Protein AF-A0A956AE79-F1 (afdb_monomer)

Secondary structure (DSSP, 8-state):
--TT--BTTB-HHHHHHHHHHTTTSTT-HHHHHHHHHHTT--HHHHHHHHHHHHHHHHS-TTHHHHHHHHHHHHHHHHHHHHTTT--SS-HHHHHHHHHHHHH-B-TTSPBPPHHHHHHTTT--HHHHHHHHHHHHHHHT-TT-HHHHHHHHHHHHHHHHHHHT----S---------------TTHHHHHHHHH-

Solvent-accessible surface area (backbone atoms only — not comparable to full-atom values): 11554 Å² total; per-residue (Å²): 132,70,83,76,60,54,33,74,82,41,35,59,57,59,46,21,38,51,53,41,74,40,67,84,45,78,85,37,62,71,55,45,37,53,56,35,44,78,73,75,34,51,60,69,32,46,54,49,23,55,53,52,55,33,53,44,61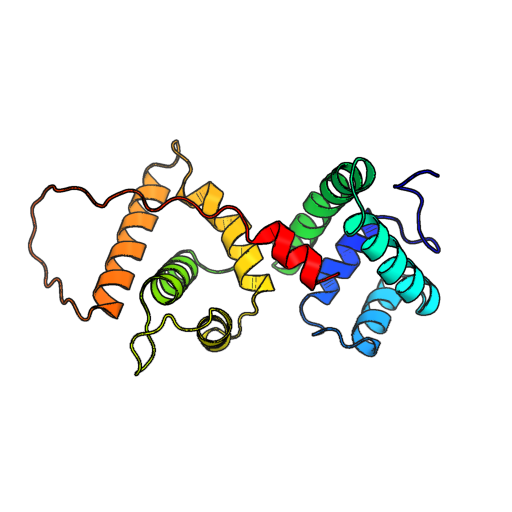,69,49,70,72,70,44,27,60,56,53,48,65,57,25,50,62,41,24,52,49,42,47,30,55,76,55,72,69,49,73,86,57,55,71,69,57,52,31,42,53,53,36,46,63,73,67,42,55,46,98,86,67,45,74,51,59,62,66,70,60,32,50,77,72,78,38,52,73,66,57,49,53,49,36,47,67,59,44,51,63,53,52,61,34,83,86,38,58,66,47,33,51,52,46,51,51,46,40,49,53,39,45,27,60,76,70,68,53,82,79,74,89,78,89,81,91,86,90,83,84,83,78,85,76,80,82,79,89,59,57,69,68,57,47,51,65,72,77,88

Radius of gyration: 20.48 Å; Cα contacts (8 Å, |Δi|>4): 164; chains: 1; bounding box: 56×35×51 Å

Structure (mmCIF, N/CA/C/O backbone):
data_AF-A0A956AE79-F1
#
_entry.id   AF-A0A956AE79-F1
#
loop_
_atom_site.group_PDB
_atom_site.id
_atom_site.type_symbol
_atom_site.label_atom_id
_atom_site.label_alt_id
_atom_site.label_comp_id
_atom_site.label_asym_id
_atom_site.label_entity_id
_atom_site.label_seq_id
_atom_site.pdbx_PDB_ins_code
_atom_site.Cartn_x
_atom_site.Cartn_y
_atom_site.Cartn_z
_atom_site.occupancy
_atom_site.B_iso_or_equiv
_atom_site.auth_seq_id
_atom_site.auth_comp_id
_atom_site.auth_asym_id
_atom_site.auth_atom_id
_atom_site.pdbx_PDB_model_num
ATOM 1 N N . MET A 1 1 ? -8.126 21.221 22.361 1.00 55.56 1 MET A N 1
ATOM 2 C CA . MET A 1 1 ? -8.653 19.909 21.928 1.00 55.56 1 MET A CA 1
ATOM 3 C C . MET A 1 1 ? -7.468 18.983 21.725 1.00 55.56 1 MET A C 1
ATOM 5 O O . MET A 1 1 ? -6.510 19.404 21.082 1.00 55.56 1 MET A O 1
ATOM 9 N N . ASN A 1 2 ? -7.476 17.801 22.344 1.00 71.69 2 ASN A N 1
ATOM 10 C CA . ASN A 1 2 ? -6.381 16.841 22.220 1.00 71.69 2 ASN A CA 1
ATOM 11 C C . ASN A 1 2 ? -6.510 1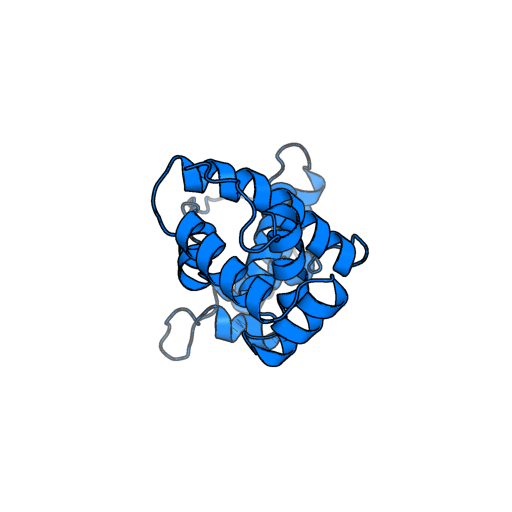6.114 20.873 1.00 71.69 2 ASN A C 1
ATOM 13 O O . ASN A 1 2 ? -7.508 15.455 20.608 1.00 71.69 2 ASN A O 1
ATOM 17 N N . GLN A 1 3 ? -5.510 16.256 20.007 1.00 75.19 3 GLN A N 1
ATOM 18 C CA . GLN A 1 3 ? -5.540 15.736 18.632 1.00 75.19 3 GLN A CA 1
ATOM 19 C C . GLN A 1 3 ? -5.471 14.200 18.567 1.00 75.19 3 GLN A C 1
ATOM 21 O O . GLN A 1 3 ? -5.767 13.607 17.532 1.00 75.19 3 GLN A O 1
ATOM 26 N N . MET A 1 4 ? -5.124 13.561 19.688 1.00 83.62 4 MET A N 1
ATOM 27 C CA . MET A 1 4 ? -5.030 12.108 19.844 1.00 83.62 4 MET A CA 1
ATOM 28 C C . MET A 1 4 ? -6.229 11.504 20.586 1.00 83.62 4 MET A C 1
ATOM 30 O O . MET A 1 4 ? -6.226 10.314 20.886 1.00 83.62 4 MET A O 1
ATOM 34 N N . GLU A 1 5 ? -7.245 12.306 20.912 1.00 88.62 5 GLU A N 1
ATOM 35 C CA . GLU A 1 5 ? -8.432 11.821 21.617 1.00 88.62 5 GLU A CA 1
ATOM 36 C C . GLU A 1 5 ? -9.212 10.816 20.749 1.00 88.62 5 GLU A C 1
ATOM 38 O O . GLU A 1 5 ? -9.468 11.126 19.579 1.00 88.62 5 GLU A O 1
ATOM 43 N N . PRO A 1 6 ? -9.601 9.640 21.279 1.00 91.12 6 PRO A N 1
ATOM 44 C CA . PRO A 1 6 ? -10.377 8.656 20.533 1.00 91.12 6 PRO A CA 1
ATOM 45 C C . PRO A 1 6 ? -11.664 9.248 19.959 1.00 91.12 6 PRO A C 1
ATOM 47 O O . PRO A 1 6 ? -12.347 10.040 20.608 1.00 91.12 6 PRO A O 1
ATOM 50 N N . ILE A 1 7 ? -12.022 8.837 18.747 1.00 92.25 7 ILE A N 1
ATOM 51 C CA . ILE A 1 7 ? -13.224 9.315 18.060 1.00 92.25 7 ILE A CA 1
ATOM 52 C C . ILE A 1 7 ? -14.254 8.199 18.107 1.00 92.25 7 ILE A C 1
ATOM 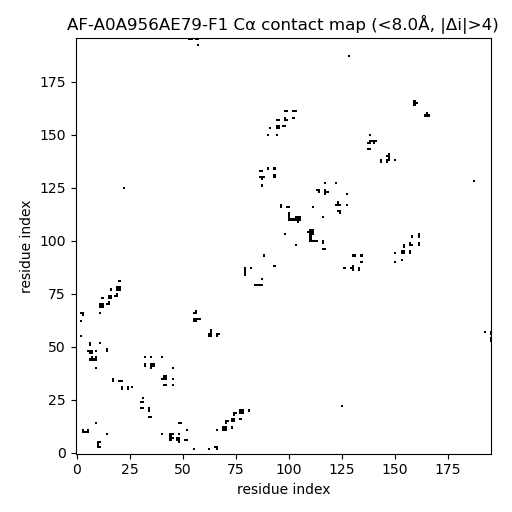54 O O . ILE A 1 7 ? -14.027 7.125 17.558 1.00 92.25 7 ILE A O 1
ATOM 58 N N . SER A 1 8 ? -15.365 8.429 18.809 1.00 92.56 8 SER A N 1
ATOM 59 C CA . SER A 1 8 ? -16.401 7.410 19.037 1.00 92.56 8 SER A CA 1
ATOM 60 C C . SER A 1 8 ? -15.846 6.095 19.608 1.00 92.56 8 SER A C 1
ATOM 62 O O . SER A 1 8 ? -16.272 5.010 19.225 1.00 92.56 8 SER A O 1
ATOM 64 N N . GLY A 1 9 ? -14.861 6.192 20.509 1.00 89.81 9 GLY A N 1
ATOM 65 C CA . GLY A 1 9 ? -14.194 5.034 21.115 1.00 89.81 9 GLY A CA 1
ATOM 66 C C . GLY A 1 9 ? -13.107 4.386 20.249 1.00 89.81 9 GLY A C 1
ATOM 67 O O . GLY A 1 9 ? -12.475 3.439 20.701 1.00 89.81 9 GLY A O 1
ATOM 68 N N . VAL A 1 10 ? -12.846 4.903 19.044 1.00 93.25 10 VAL A N 1
ATOM 69 C CA . VAL A 1 10 ? -11.783 4.422 18.153 1.00 93.25 10 VAL A CA 1
ATOM 70 C C . VAL A 1 10 ? -10.552 5.313 18.300 1.00 93.25 10 VAL A C 1
ATOM 72 O O . VAL A 1 10 ? -10.533 6.464 17.846 1.00 93.25 10 VAL A O 1
ATOM 75 N N . ASP A 1 11 ? -9.517 4.791 18.953 1.00 93.94 11 ASP A N 1
ATOM 76 C CA . ASP A 1 11 ? -8.213 5.448 19.013 1.00 93.94 11 ASP A CA 1
ATOM 77 C C . ASP A 1 11 ? -7.444 5.322 17.682 1.00 93.94 11 ASP A C 1
ATOM 79 O O . ASP A 1 11 ? -7.852 4.614 16.759 1.00 93.94 11 ASP A O 1
ATOM 83 N N . ILE A 1 12 ? -6.319 6.030 17.568 1.00 90.88 12 ILE A N 1
ATOM 84 C CA . ILE A 1 12 ? -5.517 6.037 16.339 1.00 90.88 12 ILE A CA 1
ATOM 85 C C . ILE A 1 12 ? -4.888 4.671 16.022 1.00 90.88 12 ILE A C 1
ATOM 87 O O . ILE A 1 12 ? -4.624 4.380 14.859 1.00 90.88 12 ILE A O 1
ATOM 91 N N . GLN A 1 13 ? -4.626 3.836 17.031 1.00 91.69 13 GLN A N 1
ATOM 92 C CA . GLN A 1 13 ? -3.985 2.533 16.847 1.00 91.69 13 GLN A CA 1
ATOM 93 C C . GLN A 1 13 ? -5.001 1.546 16.262 1.00 91.69 13 GLN A C 1
ATOM 95 O O . GLN A 1 13 ? -4.726 0.892 15.257 1.00 91.69 13 GLN A O 1
ATOM 100 N N . LEU A 1 14 ? -6.208 1.499 16.833 1.00 93.06 14 LEU A N 1
ATOM 101 C CA . LEU A 1 14 ? -7.322 0.718 16.312 1.00 93.06 14 LEU A CA 1
ATOM 102 C C . LEU A 1 14 ? -7.728 1.209 14.922 1.00 93.06 14 LEU A C 1
ATOM 104 O O . LEU A 1 14 ? -7.922 0.393 14.025 1.00 93.06 14 LEU A O 1
ATOM 108 N N . TYR A 1 15 ? -7.780 2.526 14.716 1.00 92.69 15 TYR A N 1
ATOM 109 C CA . TYR A 1 15 ? -8.031 3.099 13.398 1.00 92.69 15 TYR A CA 1
ATOM 110 C C . TYR A 1 15 ? -6.985 2.647 12.369 1.00 92.69 15 TYR A C 1
ATOM 112 O O . TYR A 1 15 ? -7.353 2.123 11.323 1.00 92.69 15 TYR A O 1
ATOM 120 N N . ALA A 1 16 ? -5.688 2.761 12.680 1.00 88.88 16 ALA A N 1
ATOM 121 C CA . ALA A 1 16 ? -4.607 2.328 11.792 1.00 88.88 16 ALA A CA 1
ATOM 122 C C . ALA A 1 16 ? -4.678 0.835 11.448 1.00 88.88 16 ALA A C 1
ATOM 124 O O . ALA A 1 16 ? -4.509 0.458 10.287 1.00 88.88 16 ALA A O 1
ATOM 125 N N . LYS A 1 17 ? -4.980 -0.010 12.439 1.00 89.62 17 LYS A N 1
ATOM 126 C CA . LYS A 1 17 ? -5.175 -1.448 12.240 1.00 89.62 17 LYS A CA 1
ATOM 127 C C . LYS A 1 17 ? -6.347 -1.736 11.299 1.00 89.62 17 LYS A C 1
ATOM 129 O O . LYS A 1 17 ? -6.202 -2.504 10.353 1.00 89.62 17 LYS A O 1
ATOM 134 N N . LEU A 1 18 ? -7.492 -1.098 11.536 1.00 90.69 18 LEU A N 1
ATOM 135 C CA . LEU A 1 18 ? -8.682 -1.241 10.697 1.00 90.69 18 LEU A CA 1
ATOM 136 C C . LEU A 1 18 ? -8.421 -0.784 9.260 1.00 90.69 18 LEU A C 1
ATOM 138 O O . LEU A 1 18 ? -8.781 -1.492 8.327 1.00 90.69 18 LEU A O 1
ATOM 142 N N . CYS A 1 19 ? -7.720 0.335 9.069 1.00 87.00 19 CYS A N 1
ATOM 143 C CA . CYS A 1 19 ? -7.317 0.801 7.744 1.00 87.00 19 CYS A CA 1
ATOM 144 C C . CYS A 1 19 ? -6.464 -0.229 6.988 1.00 87.00 19 CYS A C 1
ATOM 146 O O . CYS A 1 19 ? -6.686 -0.434 5.798 1.00 87.00 19 CYS A O 1
ATOM 148 N N . ALA A 1 20 ? -5.514 -0.887 7.662 1.00 85.31 20 ALA A N 1
ATOM 149 C CA . ALA A 1 20 ? -4.688 -1.931 7.051 1.00 85.31 20 ALA A CA 1
ATOM 150 C C . ALA A 1 20 ? -5.523 -3.154 6.637 1.00 85.31 20 ALA A C 1
ATOM 152 O O . ALA A 1 20 ? -5.400 -3.637 5.514 1.00 85.31 20 ALA A O 1
ATOM 153 N N . LEU A 1 21 ? -6.429 -3.604 7.509 1.00 84.31 21 LEU A N 1
ATOM 154 C CA . LEU A 1 21 ? -7.332 -4.728 7.235 1.00 84.31 21 LEU A CA 1
ATOM 155 C C . LEU A 1 21 ? -8.306 -4.437 6.089 1.00 84.31 21 LEU A C 1
ATOM 157 O O . LEU A 1 21 ? -8.700 -5.339 5.355 1.00 84.31 21 LEU A O 1
ATOM 161 N N . MET A 1 22 ? -8.677 -3.169 5.917 1.00 87.88 22 MET A N 1
ATOM 162 C CA . MET A 1 22 ? -9.609 -2.723 4.886 1.00 87.88 22 MET A CA 1
ATOM 163 C C . MET A 1 22 ? -8.938 -2.377 3.553 1.00 87.88 22 MET A C 1
ATOM 165 O O . MET A 1 22 ? -9.629 -1.929 2.640 1.00 87.88 22 MET A O 1
ATOM 169 N N . LYS A 1 23 ? -7.623 -2.583 3.391 1.00 79.56 23 LYS A N 1
ATOM 170 C CA . LYS A 1 23 ? -6.896 -2.152 2.181 1.00 79.56 23 LYS A CA 1
ATOM 171 C C . LYS A 1 23 ? -7.507 -2.686 0.872 1.00 79.56 23 LYS A C 1
ATOM 173 O O . LYS A 1 23 ? -7.456 -2.002 -0.148 1.00 79.56 23 LYS A O 1
ATOM 178 N N . ASP A 1 24 ? -8.122 -3.872 0.924 1.00 74.62 24 ASP A N 1
ATOM 179 C CA . ASP A 1 24 ? -8.681 -4.591 -0.228 1.00 74.62 24 ASP A CA 1
ATOM 180 C C . ASP A 1 24 ? -10.216 -4.452 -0.354 1.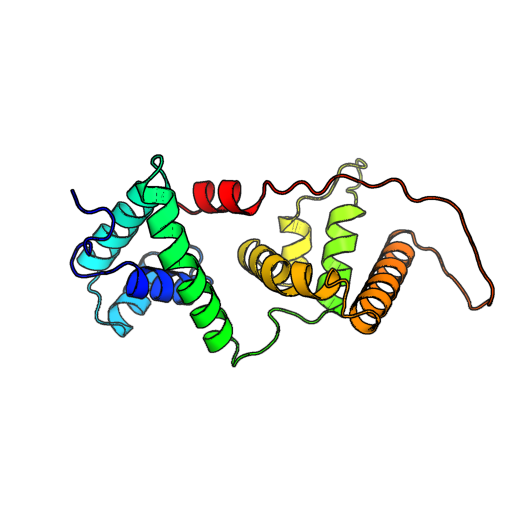00 74.62 24 ASP A C 1
ATOM 182 O O . ASP A 1 24 ? -10.843 -5.109 -1.187 1.00 74.62 24 ASP A O 1
ATOM 186 N N . THR A 1 25 ? -10.864 -3.593 0.448 1.00 80.19 25 THR A N 1
ATOM 187 C CA . THR A 1 25 ? -12.326 -3.387 0.368 1.00 80.19 25 THR A CA 1
ATOM 188 C C . THR A 1 25 ? -12.745 -2.531 -0.822 1.00 80.19 25 THR A C 1
ATOM 190 O O . THR A 1 25 ? -13.920 -2.542 -1.185 1.00 80.19 25 THR A O 1
ATOM 193 N N . ASN A 1 26 ? -11.808 -1.803 -1.439 1.00 75.62 26 ASN A N 1
ATOM 194 C CA . ASN A 1 26 ? -12.071 -0.846 -2.516 1.00 75.62 26 ASN A CA 1
ATOM 195 C C . ASN A 1 26 ? -13.145 0.199 -2.140 1.00 75.62 26 ASN A C 1
ATOM 197 O O . ASN A 1 26 ? -14.016 0.521 -2.947 1.00 75.62 26 ASN A O 1
ATOM 201 N N . TYR A 1 27 ? -13.090 0.705 -0.902 1.00 73.38 27 TYR A N 1
ATOM 202 C CA . TYR A 1 27 ? -14.031 1.689 -0.340 1.00 73.38 27 TYR A CA 1
ATOM 203 C C . TYR A 1 27 ? -15.491 1.214 -0.267 1.00 73.38 27 TYR A C 1
ATOM 205 O O . TYR A 1 27 ? -16.413 2.026 -0.168 1.00 73.38 27 TYR A O 1
ATOM 213 N N . ASP A 1 28 ? -15.717 -0.098 -0.310 1.00 83.81 28 ASP A N 1
ATOM 214 C CA . ASP A 1 28 ? -17.028 -0.683 -0.058 1.00 83.81 28 ASP A CA 1
ATOM 215 C C . ASP A 1 28 ? -17.372 -0.538 1.429 1.00 83.81 28 ASP A C 1
ATOM 217 O O . ASP A 1 28 ? -16.890 -1.289 2.282 1.00 83.81 28 ASP A O 1
ATOM 221 N N . GLU A 1 29 ? -18.224 0.442 1.732 1.00 85.81 29 GLU A N 1
ATOM 222 C CA . GLU A 1 29 ? -18.638 0.775 3.095 1.00 85.81 29 GLU A CA 1
ATOM 223 C C . GLU A 1 29 ? -19.219 -0.435 3.840 1.00 85.81 29 GLU A C 1
ATOM 225 O O . GLU A 1 29 ? -18.986 -0.594 5.037 1.00 85.81 29 GLU A O 1
ATOM 230 N N . SER A 1 30 ? -19.931 -1.328 3.146 1.00 89.62 30 SER A N 1
ATOM 231 C CA . SER A 1 30 ? -20.521 -2.507 3.788 1.00 89.62 30 SER A CA 1
ATOM 232 C C . SER A 1 30 ? -19.440 -3.483 4.250 1.00 89.62 30 SER A C 1
ATOM 234 O O . SER A 1 30 ? -19.536 -4.036 5.347 1.00 89.62 30 SER A O 1
ATOM 236 N N . LYS A 1 31 ? -18.380 -3.661 3.450 1.00 88.19 31 LYS A N 1
ATOM 237 C CA . LYS A 1 31 ? -17.226 -4.497 3.819 1.00 88.19 31 LYS A CA 1
ATOM 238 C C . LYS A 1 31 ? -16.391 -3.863 4.922 1.00 88.19 31 LYS A C 1
ATOM 240 O O . LYS A 1 31 ? -15.966 -4.562 5.836 1.00 88.19 31 LYS A O 1
ATOM 245 N N . GLU A 1 32 ? -16.183 -2.551 4.867 1.00 88.12 32 GLU A N 1
ATOM 246 C CA . GLU A 1 32 ? -15.492 -1.826 5.935 1.00 88.12 32 GLU A CA 1
ATOM 247 C C . GLU A 1 32 ? -16.236 -1.957 7.272 1.00 88.12 32 GLU A C 1
ATOM 249 O O . GLU A 1 32 ? -15.625 -2.261 8.291 1.00 88.12 32 GLU A O 1
ATOM 254 N N . ILE A 1 33 ? -17.563 -1.798 7.281 1.00 91.69 33 ILE A N 1
ATOM 255 C CA . ILE A 1 33 ? -18.374 -1.961 8.497 1.00 91.69 33 ILE A CA 1
ATOM 256 C C . ILE A 1 33 ? -18.301 -3.397 9.026 1.00 91.69 33 ILE A C 1
ATOM 258 O O . ILE A 1 33 ? -18.219 -3.584 10.239 1.00 91.69 33 ILE A O 1
ATOM 262 N N . ALA A 1 34 ? -18.311 -4.401 8.145 1.00 91.69 34 ALA A N 1
ATOM 263 C CA . ALA A 1 34 ? -18.172 -5.798 8.551 1.00 91.69 34 ALA A CA 1
ATOM 264 C C . ALA A 1 34 ? -16.825 -6.051 9.253 1.00 91.69 34 ALA A C 1
ATOM 266 O O . ALA A 1 34 ? -16.810 -6.569 10.367 1.00 91.69 34 ALA A O 1
ATOM 267 N N . ILE A 1 35 ? -15.715 -5.590 8.662 1.00 90.94 35 ILE A N 1
ATOM 268 C CA . ILE A 1 35 ? -14.375 -5.693 9.264 1.00 90.94 35 ILE A CA 1
ATOM 269 C C . ILE A 1 35 ? -14.314 -4.908 10.585 1.00 90.94 35 ILE A C 1
ATOM 271 O O . ILE A 1 35 ? -13.805 -5.406 11.583 1.00 90.94 35 ILE A O 1
ATOM 275 N N . ALA A 1 36 ? -14.870 -3.695 10.643 1.00 92.50 36 ALA A N 1
ATOM 276 C CA . ALA A 1 36 ? -14.915 -2.906 11.876 1.00 92.50 36 ALA A CA 1
ATOM 277 C C . ALA A 1 36 ? -15.663 -3.642 13.006 1.00 92.50 36 ALA A C 1
ATOM 279 O O . ALA A 1 36 ? -15.198 -3.658 14.151 1.00 92.50 36 ALA A O 1
ATOM 280 N N . ALA A 1 37 ? -16.775 -4.305 12.678 1.00 93.94 37 ALA A N 1
ATOM 281 C CA . ALA A 1 37 ? -17.577 -5.061 13.633 1.00 93.94 37 ALA A CA 1
ATOM 282 C C . ALA A 1 37 ? -16.824 -6.270 14.213 1.00 93.94 37 ALA A C 1
ATOM 284 O O . ALA A 1 37 ? -16.925 -6.517 15.415 1.00 93.94 37 ALA A O 1
ATOM 285 N N . GLU A 1 38 ? -16.014 -6.970 13.410 1.00 93.56 38 GLU A N 1
ATOM 286 C CA . GLU A 1 38 ? -15.139 -8.064 13.879 1.00 93.56 38 GLU A CA 1
ATOM 287 C C . GLU A 1 38 ? -14.130 -7.598 14.942 1.00 93.56 38 GLU A C 1
ATOM 289 O O . GLU A 1 38 ? -13.709 -8.370 15.803 1.00 93.56 38 GLU A O 1
ATOM 294 N N . HIS A 1 39 ? -13.796 -6.308 14.932 1.00 92.00 39 HIS A N 1
ATOM 295 C CA . HIS A 1 39 ? -12.905 -5.659 15.890 1.00 92.00 39 HIS A CA 1
ATOM 296 C C . HIS A 1 39 ? -13.644 -4.875 16.988 1.00 92.00 39 HIS A C 1
ATOM 298 O O . HIS A 1 39 ? -13.030 -4.078 17.698 1.00 92.00 39 HIS A O 1
ATOM 304 N N . GLY A 1 40 ? -14.950 -5.103 17.155 1.00 93.31 40 GLY A N 1
ATOM 305 C CA . GLY A 1 40 ? -15.757 -4.496 18.216 1.00 93.31 40 GLY A CA 1
ATOM 306 C C . GLY A 1 40 ? -16.171 -3.045 17.954 1.00 93.31 40 GLY A C 1
ATOM 307 O O . GLY A 1 40 ? -16.641 -2.372 18.871 1.00 93.31 40 GLY A O 1
ATOM 308 N N . VAL A 1 41 ? -16.021 -2.552 16.722 1.00 95.12 41 VAL A N 1
ATOM 309 C CA . VAL A 1 41 ? -16.413 -1.194 16.331 1.00 95.12 41 VAL A CA 1
ATOM 310 C C . VAL A 1 41 ? -17.742 -1.237 15.581 1.00 95.12 41 VAL A C 1
ATOM 312 O O . VAL A 1 41 ? -17.850 -1.799 14.495 1.00 95.12 41 VAL A O 1
ATOM 315 N N . GLY A 1 42 ? -18.775 -0.616 16.154 1.00 94.38 42 GLY A N 1
ATOM 316 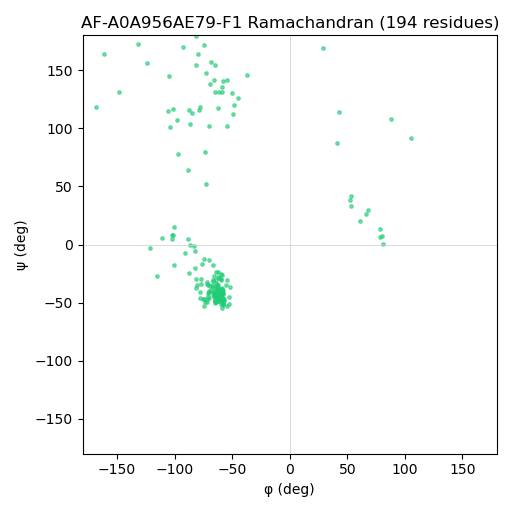C CA . GLY A 1 42 ? -20.078 -0.483 15.497 1.00 94.38 42 GLY A CA 1
ATOM 317 C C . GLY A 1 42 ? -20.037 0.453 14.282 1.00 94.38 42 GLY A C 1
ATOM 318 O O . GLY A 1 42 ? -19.193 1.344 14.202 1.00 94.38 42 GLY A O 1
ATOM 319 N N . ALA A 1 43 ? -20.991 0.300 13.360 1.00 91.81 43 ALA A N 1
ATOM 320 C CA . ALA A 1 43 ? -21.040 1.056 12.102 1.00 91.81 43 ALA A CA 1
ATOM 321 C C . ALA A 1 43 ? -20.967 2.586 12.288 1.00 91.81 43 ALA A C 1
ATOM 323 O O . ALA A 1 43 ? -20.202 3.264 11.605 1.00 91.81 43 ALA A O 1
ATOM 324 N N . ASP A 1 44 ? -21.723 3.137 13.240 1.00 93.56 44 ASP A N 1
ATOM 325 C CA . ASP A 1 44 ? -21.744 4.586 13.483 1.00 93.56 44 ASP A CA 1
ATOM 326 C C . ASP A 1 44 ? -20.441 5.088 14.113 1.00 93.56 44 ASP A C 1
ATOM 328 O O . ASP A 1 44 ? -19.959 6.172 13.776 1.00 93.56 44 ASP A O 1
ATOM 332 N N . ALA A 1 45 ? -19.827 4.270 14.975 1.00 92.12 45 ALA A N 1
ATOM 333 C CA . ALA A 1 45 ? -18.513 4.555 15.534 1.00 92.12 45 ALA A CA 1
ATOM 334 C C . ALA A 1 45 ? -17.440 4.550 14.440 1.00 92.12 45 ALA A C 1
ATOM 336 O O . ALA A 1 45 ? -16.629 5.474 14.388 1.00 92.12 45 ALA A O 1
ATOM 337 N N . TRP A 1 46 ? -17.489 3.578 13.521 1.00 93.62 46 TRP A N 1
ATOM 338 C CA . TRP A 1 46 ? -16.584 3.506 12.374 1.00 93.62 46 TRP A CA 1
ATOM 339 C C . TRP A 1 46 ? -16.696 4.739 11.477 1.00 93.62 46 TRP A C 1
ATOM 341 O O . TRP A 1 46 ? -15.690 5.389 11.209 1.00 93.62 46 TRP A O 1
ATOM 351 N N . ARG A 1 47 ? -17.910 5.122 11.063 1.00 93.12 47 ARG A N 1
ATOM 352 C CA . ARG A 1 47 ? -18.124 6.308 10.215 1.00 93.12 47 ARG A CA 1
ATOM 353 C C . ARG A 1 47 ? -17.593 7.583 10.860 1.00 93.12 47 ARG A C 1
ATOM 355 O O . ARG A 1 47 ? -16.914 8.375 10.204 1.00 93.12 47 ARG A O 1
ATOM 362 N N . ALA A 1 48 ? -17.895 7.776 12.143 1.00 92.50 48 ALA A N 1
ATOM 363 C CA . ALA A 1 48 ? -17.434 8.932 12.897 1.00 92.50 48 ALA A CA 1
ATOM 364 C C . ALA A 1 48 ? -15.903 8.953 13.019 1.00 92.50 48 ALA A C 1
ATOM 366 O O . ALA A 1 48 ? -15.288 9.995 12.788 1.00 92.50 48 ALA A O 1
ATOM 367 N N . ALA A 1 49 ? -15.289 7.805 13.317 1.00 91.75 49 ALA A N 1
ATOM 368 C CA . ALA A 1 49 ? -13.842 7.657 13.409 1.00 91.75 49 ALA A CA 1
ATOM 369 C C . ALA A 1 49 ? -13.150 7.900 12.067 1.00 91.75 49 ALA A C 1
ATOM 371 O O . ALA A 1 49 ? -12.228 8.711 12.009 1.00 91.75 49 ALA A O 1
ATOM 372 N N . LYS A 1 50 ? -13.629 7.267 10.988 1.00 89.19 50 LYS A N 1
ATOM 373 C CA . LYS A 1 50 ? -13.116 7.451 9.626 1.00 89.19 50 LYS A CA 1
ATOM 374 C C . LYS A 1 50 ? -13.127 8.920 9.253 1.00 89.19 50 LYS A C 1
ATOM 376 O O . LYS A 1 50 ? -12.077 9.465 8.935 1.00 89.19 50 LYS A O 1
ATOM 381 N N . LYS A 1 51 ? -14.272 9.592 9.390 1.00 89.38 51 LYS A N 1
ATOM 382 C CA . LYS A 1 51 ? -14.386 11.027 9.112 1.00 89.38 51 LYS A CA 1
ATOM 383 C C . LYS A 1 51 ? -13.426 11.859 9.970 1.00 89.38 51 LYS A C 1
ATOM 385 O O . LYS A 1 51 ? -12.668 12.665 9.443 1.00 89.38 51 LYS A O 1
ATOM 390 N N . GLY A 1 52 ? -13.427 11.653 11.284 1.00 87.50 52 GLY A N 1
ATOM 391 C CA . GLY A 1 52 ? -12.668 12.502 12.198 1.00 87.50 52 GLY A CA 1
ATOM 392 C C . GLY A 1 52 ? -11.149 12.322 12.101 1.00 87.50 52 GLY A C 1
ATOM 393 O O . GLY A 1 52 ? -10.411 13.306 12.136 1.00 87.50 52 GLY A O 1
ATOM 394 N N . TRP A 1 53 ? -10.653 11.092 11.940 1.00 87.75 53 TRP A N 1
ATOM 395 C CA . TRP A 1 53 ? -9.220 10.840 11.752 1.00 87.75 53 TRP A CA 1
ATOM 396 C C . TRP A 1 53 ? -8.735 11.346 10.394 1.00 87.75 53 TRP A C 1
ATOM 398 O O . TRP A 1 53 ? -7.642 11.907 10.305 1.00 87.75 53 TRP A O 1
ATOM 408 N N . THR A 1 54 ? -9.578 11.231 9.368 1.00 82.25 54 THR A N 1
ATOM 409 C CA . THR A 1 54 ? -9.364 11.814 8.039 1.00 82.25 54 THR A CA 1
ATOM 410 C C . THR A 1 54 ? -9.197 13.325 8.103 1.00 82.25 54 THR A C 1
ATOM 412 O O . THR A 1 54 ? -8.179 13.852 7.657 1.00 82.25 54 THR A O 1
ATOM 415 N N . GLU A 1 55 ? -10.125 14.024 8.755 1.00 83.31 55 GLU A N 1
ATOM 416 C CA . GLU A 1 55 ? -10.052 15.476 8.943 1.00 83.31 55 GLU A CA 1
ATOM 417 C C . GLU A 1 55 ? -8.784 15.896 9.712 1.00 83.31 55 GLU A C 1
ATOM 419 O O . GLU A 1 55 ? -8.108 16.853 9.323 1.00 83.31 55 GLU A O 1
ATOM 424 N N . ARG A 1 56 ? -8.404 15.148 10.759 1.00 80.94 56 ARG A N 1
ATOM 425 C CA . ARG A 1 56 ? -7.182 15.406 11.550 1.00 80.94 56 ARG A CA 1
ATOM 426 C C . ARG A 1 56 ? -5.890 15.188 10.760 1.00 80.94 56 ARG A C 1
ATOM 428 O O . ARG A 1 56 ? -4.898 15.867 11.015 1.00 80.94 56 ARG A O 1
ATOM 435 N N . MET A 1 57 ? -5.885 14.258 9.809 1.00 73.69 57 MET A N 1
ATOM 436 C CA . MET A 1 57 ? -4.745 14.027 8.918 1.00 73.69 57 MET A CA 1
ATOM 437 C C . MET A 1 57 ? -4.696 15.020 7.745 1.00 73.69 57 MET A C 1
ATOM 439 O O . MET A 1 57 ? -3.602 15.357 7.278 1.00 73.69 57 MET A O 1
ATOM 443 N N . ALA A 1 58 ? -5.851 15.519 7.292 1.00 71.75 58 ALA A N 1
ATOM 444 C CA . ALA A 1 58 ? -5.968 16.480 6.196 1.00 71.75 58 ALA A CA 1
ATOM 445 C C . ALA A 1 58 ? -5.597 17.920 6.604 1.00 71.75 58 ALA A C 1
ATOM 447 O O . ALA A 1 58 ? -5.011 18.655 5.801 1.00 71.75 58 ALA A O 1
ATOM 448 N N . HIS A 1 59 ? -5.879 18.331 7.845 1.00 61.44 59 HIS A N 1
ATOM 449 C CA . HIS A 1 59 ? -5.666 19.707 8.302 1.00 61.44 59 HIS A CA 1
ATOM 450 C C . HIS A 1 59 ? -4.426 19.884 9.209 1.00 61.44 59 HIS A C 1
ATOM 452 O O . HIS A 1 59 ? -4.460 19.615 10.403 1.00 61.44 59 HIS A O 1
ATOM 458 N N . GLY A 1 60 ? -3.345 20.398 8.597 1.00 55.22 60 GLY A N 1
ATOM 459 C CA . GLY A 1 60 ? -2.332 21.340 9.123 1.00 55.22 60 GLY A CA 1
ATOM 460 C C . GLY A 1 60 ? -1.762 21.166 10.543 1.00 55.22 60 GLY A C 1
ATOM 461 O O . GLY A 1 60 ? -2.436 21.408 11.535 1.00 55.22 60 GLY A O 1
ATOM 462 N N . ALA A 1 61 ? -0.462 20.856 10.612 1.00 54.97 61 ALA A N 1
ATOM 463 C CA . ALA A 1 61 ? 0.399 20.685 11.794 1.00 54.97 61 ALA A CA 1
ATOM 464 C C . ALA A 1 61 ? 0.155 21.642 12.990 1.00 54.97 61 ALA A C 1
ATOM 466 O O . ALA A 1 61 ? -0.130 22.823 12.783 1.00 54.97 61 ALA A O 1
ATOM 467 N N . PRO A 1 62 ? 0.348 21.176 14.250 1.00 53.81 62 PRO A N 1
ATOM 468 C CA . PRO A 1 62 ? 1.145 20.008 14.683 1.00 53.81 62 PRO A CA 1
ATOM 469 C C . PRO A 1 62 ? 0.401 18.661 14.777 1.00 53.81 62 PRO A C 1
ATOM 471 O O . PRO A 1 62 ? 1.046 17.627 14.950 1.00 53.81 62 PRO A O 1
ATOM 474 N N . ALA A 1 63 ? -0.925 18.650 14.613 1.00 59.66 63 ALA A N 1
ATOM 475 C CA . ALA A 1 63 ? -1.753 17.442 14.706 1.00 59.66 63 ALA A CA 1
ATOM 476 C C . ALA A 1 63 ? -1.355 16.367 13.678 1.00 59.66 63 ALA A C 1
ATOM 478 O O . ALA A 1 63 ? -1.173 15.205 14.027 1.00 59.66 63 ALA A O 1
ATOM 479 N N . GLN A 1 64 ? -1.123 16.781 12.429 1.00 65.56 64 GLN A N 1
ATOM 480 C CA . GLN A 1 64 ? -0.748 15.890 11.329 1.00 65.56 64 GLN A CA 1
ATOM 481 C C . GLN A 1 64 ? 0.537 15.095 11.612 1.00 65.56 64 GLN A C 1
ATOM 483 O O . GLN A 1 64 ? 0.595 13.901 11.329 1.00 65.56 64 GLN A O 1
ATOM 488 N N . GLY A 1 65 ? 1.557 15.736 12.195 1.00 69.56 65 GLY A N 1
ATOM 489 C CA . GLY A 1 65 ? 2.825 15.078 12.513 1.00 69.56 65 GLY A CA 1
ATOM 490 C C . GLY A 1 65 ? 2.667 14.006 13.591 1.00 69.56 65 GLY A C 1
ATOM 491 O O . GLY A 1 65 ? 3.184 12.906 13.436 1.00 69.56 65 GLY A O 1
ATOM 492 N N . GLN A 1 66 ? 1.906 14.298 14.648 1.00 77.88 66 GLN A N 1
ATOM 493 C CA . GLN A 1 66 ? 1.677 13.360 15.752 1.00 77.88 66 GLN A CA 1
ATOM 494 C C . GLN A 1 66 ? 0.787 12.184 15.339 1.00 77.88 66 GLN A C 1
ATOM 496 O O . GLN A 1 66 ? 1.115 11.033 15.624 1.00 77.88 66 GLN A O 1
ATOM 501 N N . VAL A 1 67 ? -0.305 12.460 14.622 1.00 79.00 67 VAL A N 1
ATOM 502 C CA . VAL A 1 67 ? -1.223 11.421 14.140 1.00 79.00 67 VAL A CA 1
ATOM 503 C C . VAL A 1 67 ? -0.512 10.504 13.146 1.00 79.00 67 VAL A C 1
ATOM 505 O O . VAL A 1 67 ? -0.588 9.288 13.291 1.00 79.00 67 VAL A O 1
ATOM 508 N N . ALA A 1 68 ? 0.256 11.054 12.198 1.00 76.12 68 ALA A N 1
ATOM 509 C CA . ALA A 1 68 ? 1.014 10.243 11.247 1.00 76.12 68 ALA A CA 1
ATOM 510 C C . ALA A 1 68 ? 2.110 9.402 11.925 1.00 76.12 68 ALA A C 1
ATOM 512 O O . ALA A 1 68 ? 2.269 8.229 11.591 1.00 76.12 68 ALA A O 1
ATOM 513 N N . GLN A 1 69 ? 2.836 9.964 12.900 1.00 80.00 69 GLN A N 1
ATOM 514 C CA . GLN A 1 69 ? 3.847 9.224 13.668 1.00 80.00 69 GLN A CA 1
ATOM 515 C C . GLN A 1 69 ? 3.246 8.059 14.462 1.00 80.00 69 GLN A C 1
ATOM 517 O O . GLN A 1 69 ? 3.890 7.021 14.582 1.00 80.00 69 GLN A O 1
ATOM 522 N N . ALA A 1 70 ? 2.022 8.205 14.976 1.00 83.94 70 ALA A N 1
ATOM 523 C CA . ALA A 1 70 ? 1.329 7.134 15.687 1.00 83.94 70 ALA A CA 1
ATOM 524 C C . ALA A 1 70 ? 0.672 6.111 14.743 1.00 83.94 70 ALA A C 1
ATOM 526 O O . ALA A 1 70 ? 0.624 4.926 15.065 1.00 83.94 70 ALA A O 1
ATOM 527 N N . PHE A 1 71 ? 0.169 6.557 13.590 1.00 84.25 71 PHE A N 1
ATOM 528 C CA . PHE A 1 71 ? -0.527 5.724 12.608 1.00 84.25 71 PHE A CA 1
ATOM 529 C C . PHE A 1 71 ? 0.428 4.785 11.863 1.00 84.25 71 PHE A C 1
ATOM 531 O O . PHE A 1 71 ? 0.180 3.583 11.766 1.00 84.25 71 PHE A O 1
ATOM 538 N N . MET A 1 72 ? 1.534 5.331 11.344 1.00 80.94 72 MET A N 1
ATOM 539 C CA . MET A 1 72 ? 2.403 4.623 10.400 1.00 80.94 72 MET A CA 1
ATOM 540 C C . MET A 1 72 ? 2.979 3.307 10.937 1.00 80.94 72 MET A C 1
ATOM 542 O O . MET A 1 72 ? 2.884 2.311 10.220 1.00 80.94 72 MET A O 1
ATOM 546 N N . PRO A 1 73 ? 3.537 3.239 12.162 1.00 81.56 73 PRO A N 1
ATOM 547 C CA . PRO A 1 73 ? 4.109 1.996 12.674 1.00 81.56 73 PRO A CA 1
ATOM 548 C C . PRO A 1 73 ? 3.069 0.878 12.790 1.00 81.56 73 PRO A C 1
ATOM 550 O O . PRO A 1 73 ? 3.353 -0.258 12.425 1.00 81.56 73 PRO A O 1
ATOM 553 N N . VAL A 1 74 ? 1.854 1.204 13.240 1.00 85.62 74 VAL A N 1
ATOM 554 C CA . VAL A 1 74 ? 0.770 0.225 13.417 1.00 85.62 74 VAL A CA 1
ATOM 555 C C . VAL A 1 74 ? 0.247 -0.273 12.086 1.00 85.62 74 VAL A C 1
ATOM 557 O O . VAL A 1 74 ? 0.062 -1.475 11.907 1.00 85.62 74 VAL A O 1
ATOM 560 N N . TYR A 1 75 ? 0.014 0.651 11.156 1.00 80.69 75 TYR A N 1
ATOM 561 C CA . TYR A 1 75 ? -0.462 0.321 9.822 1.00 80.69 75 TYR A CA 1
ATOM 562 C C . TYR A 1 75 ? 0.513 -0.648 9.139 1.00 80.69 75 TYR A C 1
ATOM 564 O O . TYR A 1 75 ? 0.117 -1.720 8.695 1.00 80.69 75 TYR A O 1
ATOM 572 N N . GLN A 1 76 ? 1.811 -0.332 9.168 1.00 77.25 76 GLN A N 1
ATOM 573 C CA . GLN A 1 76 ? 2.858 -1.174 8.583 1.00 77.25 76 GLN A CA 1
ATOM 574 C C . GLN A 1 76 ? 3.000 -2.527 9.294 1.00 77.25 76 GLN A C 1
ATOM 576 O O . GLN A 1 76 ? 3.126 -3.555 8.632 1.00 77.25 76 GLN A O 1
ATOM 581 N N . ALA A 1 77 ? 2.950 -2.551 10.630 1.00 79.38 77 ALA A N 1
ATOM 582 C CA . ALA A 1 77 ? 2.999 -3.795 11.397 1.00 79.38 77 ALA A CA 1
ATOM 583 C C . ALA A 1 77 ? 1.806 -4.706 11.075 1.00 79.38 77 ALA A C 1
ATOM 585 O O . ALA A 1 77 ? 1.994 -5.892 10.827 1.00 79.38 77 ALA A O 1
ATOM 586 N N . THR A 1 78 ? 0.599 -4.143 10.983 1.00 81.50 78 THR A N 1
ATOM 587 C CA . THR A 1 78 ? -0.616 -4.901 10.649 1.00 81.50 78 THR A CA 1
ATOM 588 C C . THR A 1 78 ? -0.535 -5.476 9.236 1.00 81.50 78 THR A C 1
ATOM 590 O O . THR A 1 78 ? -0.848 -6.644 9.032 1.00 81.50 78 THR A O 1
ATOM 593 N N . LEU A 1 79 ? -0.060 -4.700 8.258 1.00 75.94 79 LEU A N 1
ATOM 594 C CA . LEU A 1 79 ? 0.138 -5.207 6.897 1.00 75.94 79 LEU A CA 1
ATOM 595 C C . LEU A 1 79 ? 1.191 -6.321 6.837 1.00 75.94 79 LEU A C 1
ATOM 597 O O . LEU A 1 79 ? 1.008 -7.316 6.134 1.00 75.94 79 LEU A O 1
ATOM 601 N N . ALA A 1 80 ? 2.275 -6.187 7.604 1.00 74.69 80 ALA A N 1
ATOM 602 C CA . ALA A 1 80 ? 3.276 -7.237 7.731 1.00 74.69 80 ALA A CA 1
ATOM 603 C C . ALA A 1 80 ? 2.688 -8.508 8.369 1.00 74.69 80 ALA A C 1
ATOM 605 O O . ALA A 1 80 ? 2.930 -9.602 7.863 1.00 74.69 80 ALA A O 1
ATOM 606 N N . GLU A 1 81 ? 1.877 -8.384 9.423 1.00 78.94 81 GLU A N 1
ATOM 607 C CA . GLU A 1 81 ? 1.170 -9.505 10.059 1.00 78.94 81 GLU A CA 1
ATOM 608 C C . GLU A 1 81 ? 0.194 -10.195 9.099 1.00 78.94 81 GLU A C 1
ATOM 610 O O . GLU A 1 81 ? 0.206 -11.421 8.997 1.00 78.94 81 GLU A O 1
ATOM 615 N N . MET A 1 82 ? -0.599 -9.429 8.342 1.00 74.62 82 MET A N 1
ATOM 616 C CA . MET A 1 82 ? -1.541 -9.962 7.347 1.00 74.62 82 MET A CA 1
ATOM 617 C C . MET A 1 82 ? -0.842 -10.783 6.257 1.00 74.62 82 MET A C 1
ATOM 619 O O . MET A 1 82 ? -1.412 -11.739 5.737 1.00 74.62 82 MET A O 1
ATOM 623 N N . ARG A 1 83 ? 0.408 -10.442 5.933 1.00 68.62 83 ARG A N 1
ATOM 624 C CA . ARG A 1 83 ? 1.260 -11.208 5.013 1.00 68.62 83 ARG A CA 1
ATOM 625 C C . ARG A 1 83 ? 1.987 -12.391 5.653 1.00 68.62 83 ARG A C 1
ATOM 627 O O . ARG A 1 83 ? 2.754 -13.066 4.970 1.00 68.62 83 ARG A O 1
ATOM 634 N N . GLY A 1 84 ? 1.826 -12.621 6.954 1.00 63.66 84 GLY A N 1
ATOM 635 C CA . GLY A 1 84 ? 2.605 -13.622 7.684 1.00 63.66 84 GLY A CA 1
ATOM 636 C C . GLY A 1 84 ? 4.089 -13.261 7.816 1.00 63.66 84 GLY A C 1
ATOM 637 O O . GLY A 1 84 ? 4.935 -14.149 7.850 1.00 63.66 84 GLY A O 1
ATOM 638 N N . GLY A 1 85 ? 4.424 -11.967 7.853 1.00 60.66 85 GLY A N 1
ATOM 639 C CA . GLY A 1 85 ? 5.795 -11.460 7.987 1.00 60.66 85 GLY A CA 1
ATOM 640 C C . GLY A 1 85 ? 6.622 -11.493 6.697 1.00 60.66 85 GLY A C 1
ATOM 641 O O . GLY A 1 85 ? 7.818 -11.206 6.735 1.00 60.66 85 GLY A O 1
ATOM 642 N N . GLY A 1 86 ? 6.002 -11.841 5.567 1.00 68.31 86 GLY A N 1
ATOM 643 C CA . GLY A 1 86 ? 6.654 -11.918 4.264 1.00 68.31 86 GLY A CA 1
ATOM 644 C C . GLY A 1 86 ? 6.841 -10.568 3.568 1.00 68.31 86 GLY A C 1
ATOM 645 O O . GLY A 1 86 ? 6.208 -9.556 3.892 1.00 68.31 86 GLY A O 1
ATOM 646 N N . GLU A 1 87 ? 7.712 -10.581 2.563 1.00 81.62 87 GLU A N 1
ATOM 647 C CA . GLU A 1 87 ? 7.921 -9.469 1.637 1.00 81.62 87 GLU A CA 1
ATOM 648 C C . GLU A 1 87 ? 6.598 -9.113 0.921 1.00 81.62 87 GLU A C 1
ATOM 650 O O . GLU A 1 87 ? 5.844 -10.019 0.560 1.00 81.62 87 GLU A O 1
ATOM 655 N N . PRO A 1 88 ? 6.288 -7.819 0.693 1.00 80.94 88 PRO A N 1
ATOM 656 C CA . PRO A 1 88 ? 5.057 -7.400 0.007 1.00 80.94 88 PRO A CA 1
ATOM 657 C C . PRO A 1 88 ? 4.957 -7.929 -1.427 1.00 80.94 88 PRO A C 1
ATOM 659 O O . PRO A 1 88 ? 3.867 -8.135 -1.948 1.00 80.94 88 PRO A O 1
ATOM 662 N N . MET A 1 89 ? 6.109 -8.139 -2.053 1.00 87.62 89 MET A N 1
ATOM 663 C CA . MET A 1 89 ? 6.314 -8.821 -3.325 1.00 87.62 89 MET A CA 1
ATOM 664 C C . MET A 1 89 ? 7.786 -9.216 -3.398 1.00 87.62 89 MET A C 1
ATOM 666 O O . MET A 1 89 ? 8.600 -8.647 -2.665 1.00 87.62 89 MET A O 1
ATOM 670 N N . THR A 1 90 ? 8.140 -10.125 -4.302 1.00 90.56 90 THR A N 1
ATOM 671 C CA . THR A 1 90 ? 9.544 -10.504 -4.495 1.00 90.56 90 THR A CA 1
ATOM 672 C C . THR A 1 90 ? 10.374 -9.325 -5.013 1.00 90.56 90 THR A C 1
ATOM 674 O O . THR A 1 90 ? 9.853 -8.422 -5.679 1.00 90.56 90 THR A O 1
ATOM 677 N N . LEU A 1 91 ? 11.683 -9.339 -4.747 1.00 90.75 91 LEU A N 1
ATOM 678 C CA . LEU A 1 91 ? 12.614 -8.330 -5.265 1.00 90.75 91 LEU A CA 1
ATOM 679 C C . LEU A 1 91 ? 12.600 -8.286 -6.804 1.00 90.75 91 LEU A C 1
ATOM 681 O O . LEU A 1 91 ? 12.666 -7.210 -7.396 1.00 90.75 91 LEU A O 1
ATOM 685 N N . GLU A 1 92 ? 12.475 -9.445 -7.451 1.00 92.31 92 GLU A N 1
ATOM 686 C CA . GLU A 1 92 ? 12.377 -9.581 -8.904 1.00 92.31 92 GLU A CA 1
ATOM 687 C C . GLU A 1 92 ? 11.112 -8.896 -9.449 1.00 92.31 92 GLU A C 1
ATOM 689 O O . GLU A 1 92 ? 11.179 -8.149 -10.427 1.00 92.31 92 GLU A O 1
ATOM 694 N N . GLN A 1 93 ? 9.962 -9.087 -8.790 1.00 91.12 93 GLN A N 1
ATOM 695 C CA . GLN A 1 93 ? 8.713 -8.424 -9.170 1.00 91.12 93 GLN A CA 1
ATOM 696 C C . GLN A 1 93 ? 8.795 -6.908 -8.945 1.00 91.12 93 GLN A C 1
ATOM 698 O O . GLN A 1 93 ? 8.366 -6.135 -9.804 1.00 91.12 93 GLN A O 1
ATOM 703 N N . PHE A 1 94 ? 9.401 -6.473 -7.836 1.00 93.62 94 PHE A N 1
ATOM 704 C CA . PHE A 1 94 ? 9.627 -5.057 -7.556 1.00 93.62 94 PHE A CA 1
ATOM 705 C C . PHE A 1 94 ? 10.527 -4.393 -8.615 1.00 93.62 94 PHE A C 1
ATOM 707 O O . PHE A 1 94 ? 10.200 -3.313 -9.117 1.00 93.62 94 PHE A O 1
ATOM 714 N N . ALA A 1 95 ? 11.622 -5.049 -9.018 1.00 93.00 95 ALA A N 1
ATOM 715 C CA . ALA A 1 95 ? 12.525 -4.558 -10.062 1.00 93.00 95 ALA A CA 1
ATOM 716 C C . ALA A 1 95 ? 11.821 -4.428 -11.418 1.00 93.00 95 ALA A C 1
ATOM 718 O O . ALA A 1 95 ? 11.942 -3.391 -12.076 1.00 93.00 95 ALA A O 1
ATOM 719 N N . ARG A 1 96 ? 11.025 -5.436 -11.793 1.00 93.31 96 ARG A N 1
ATOM 720 C CA . ARG A 1 96 ? 10.236 -5.425 -13.027 1.00 93.31 96 ARG A CA 1
ATOM 721 C C . ARG A 1 96 ? 9.269 -4.251 -13.080 1.00 93.31 96 ARG A C 1
ATOM 723 O O . ARG A 1 96 ? 9.321 -3.463 -14.021 1.00 93.31 96 ARG A O 1
ATOM 730 N N . ILE A 1 97 ? 8.424 -4.102 -12.061 1.00 91.88 97 ILE A N 1
ATOM 731 C CA . ILE A 1 97 ? 7.421 -3.030 -12.017 1.00 91.88 97 ILE A CA 1
ATOM 732 C C . ILE A 1 97 ? 8.101 -1.653 -12.012 1.00 91.88 97 ILE A C 1
ATOM 734 O O . ILE A 1 97 ? 7.656 -0.751 -12.722 1.00 91.88 97 ILE A O 1
ATOM 738 N N . THR A 1 98 ? 9.220 -1.500 -11.290 1.00 91.06 98 THR A N 1
ATOM 739 C CA . THR A 1 98 ? 10.014 -0.258 -11.299 1.00 91.06 98 THR A CA 1
ATOM 740 C C . THR A 1 98 ? 10.460 0.115 -12.715 1.00 91.06 98 THR A C 1
ATOM 742 O O . THR A 1 98 ? 10.320 1.273 -13.118 1.00 91.06 98 THR A O 1
ATOM 745 N N . GLN A 1 99 ? 10.987 -0.846 -13.485 1.00 92.25 99 GLN A N 1
ATOM 746 C CA . GLN A 1 99 ? 11.447 -0.575 -14.848 1.00 92.25 99 GLN A CA 1
ATOM 747 C C . GLN A 1 99 ? 10.288 -0.312 -15.806 1.00 92.25 99 GLN A C 1
ATOM 749 O O . GLN A 1 99 ? 10.358 0.641 -16.581 1.00 92.25 99 GLN A O 1
ATOM 754 N N . GLU A 1 100 ? 9.193 -1.069 -15.714 1.00 89.38 100 GLU A N 1
ATOM 755 C CA . GLU A 1 100 ? 7.997 -0.828 -16.529 1.00 89.38 100 GLU A CA 1
ATOM 756 C C . GLU A 1 100 ? 7.442 0.583 -16.288 1.00 89.38 100 GLU A C 1
ATOM 758 O O . GLU A 1 100 ? 7.224 1.329 -17.241 1.00 89.38 100 GLU A O 1
ATOM 763 N N . MET A 1 101 ? 7.329 1.021 -15.028 1.00 87.44 101 MET A N 1
ATOM 764 C CA . MET A 1 101 ? 6.893 2.387 -14.699 1.00 87.44 101 MET A CA 1
ATOM 765 C C . MET A 1 101 ? 7.853 3.476 -15.200 1.00 87.44 101 MET A C 1
ATOM 767 O O . MET A 1 101 ? 7.427 4.581 -15.551 1.00 87.44 101 MET A O 1
ATOM 771 N N . GLY A 1 102 ? 9.159 3.202 -15.223 1.00 86.12 102 GLY A N 1
ATOM 772 C CA . GLY A 1 102 ? 10.167 4.156 -15.688 1.00 86.12 102 GLY A CA 1
ATOM 773 C C . GLY A 1 102 ? 10.246 4.266 -17.214 1.00 86.12 102 GLY A C 1
ATOM 774 O O . GLY A 1 102 ? 10.379 5.370 -17.769 1.00 86.12 102 GLY A O 1
ATOM 775 N N . MET A 1 103 ? 10.149 3.133 -17.906 1.00 83.81 103 MET A N 1
ATOM 776 C CA . MET A 1 103 ? 10.571 2.980 -19.300 1.00 83.81 103 MET A CA 1
ATOM 777 C C . MET A 1 103 ? 9.433 2.687 -20.271 1.00 83.81 103 MET A C 1
ATOM 779 O O . MET A 1 103 ? 9.532 3.096 -21.426 1.00 83.81 103 MET A O 1
ATOM 783 N N . GLU A 1 104 ? 8.336 2.069 -19.834 1.00 81.94 104 GLU A N 1
ATOM 784 C CA . GLU A 1 104 ? 7.260 1.713 -20.753 1.00 81.94 104 GLU A CA 1
ATOM 785 C C . GLU A 1 104 ? 6.540 2.967 -21.270 1.00 81.94 104 GLU A C 1
ATOM 787 O O . GLU A 1 104 ? 6.294 3.939 -20.539 1.00 81.94 104 GLU A O 1
ATOM 792 N N . ARG A 1 105 ? 6.236 2.956 -22.568 1.00 85.56 105 ARG A N 1
ATOM 793 C CA . ARG A 1 105 ? 5.492 4.007 -23.262 1.00 85.56 105 ARG A CA 1
ATOM 794 C C . ARG A 1 105 ? 4.258 3.418 -23.949 1.00 85.56 105 ARG A C 1
ATOM 796 O O . ARG A 1 105 ? 4.185 2.207 -24.183 1.00 85.56 105 ARG A O 1
ATOM 803 N N . ASP A 1 106 ? 3.254 4.249 -24.189 1.00 84.50 106 ASP A N 1
ATOM 804 C CA . ASP A 1 106 ? 2.112 3.910 -25.039 1.00 84.50 106 ASP A CA 1
ATOM 805 C C . ASP A 1 106 ? 2.449 4.097 -26.531 1.00 84.50 106 ASP A C 1
ATOM 807 O O . ASP A 1 106 ? 3.564 4.479 -26.889 1.00 84.50 106 ASP A O 1
ATOM 811 N N . GLU A 1 107 ? 1.489 3.803 -27.410 1.00 82.44 107 GLU A N 1
ATOM 812 C CA . GLU A 1 107 ? 1.652 3.930 -28.867 1.00 82.44 107 GLU A CA 1
ATOM 813 C C . GLU A 1 107 ? 1.929 5.375 -29.317 1.00 82.44 107 GLU A C 1
ATOM 815 O O . GLU A 1 107 ? 2.537 5.590 -30.363 1.00 82.44 107 GLU A O 1
ATOM 820 N N . ALA A 1 108 ? 1.534 6.367 -28.512 1.00 84.69 108 ALA A N 1
ATOM 821 C CA . ALA A 1 108 ? 1.809 7.781 -28.748 1.00 84.69 108 ALA A CA 1
ATOM 822 C C . ALA A 1 108 ? 3.174 8.226 -28.181 1.00 84.69 108 ALA A C 1
ATOM 824 O O . ALA A 1 108 ? 3.550 9.392 -28.315 1.00 84.69 108 ALA A O 1
ATOM 825 N N . GLY A 1 109 ? 3.925 7.318 -27.550 1.00 83.25 109 GLY A N 1
ATOM 826 C CA . GLY A 1 109 ? 5.215 7.596 -26.923 1.00 83.25 109 GLY A CA 1
ATOM 827 C C . GLY A 1 109 ? 5.121 8.246 -25.537 1.00 83.25 109 GLY A C 1
ATOM 828 O O . GLY A 1 109 ? 6.154 8.618 -24.973 1.00 83.25 109 GLY A O 1
ATOM 829 N N . ALA A 1 110 ? 3.926 8.377 -24.955 1.00 84.50 110 ALA A N 1
ATOM 830 C CA . ALA A 1 110 ? 3.736 8.909 -23.609 1.00 84.50 110 ALA A CA 1
ATOM 831 C C . ALA A 1 110 ? 3.987 7.834 -22.541 1.00 84.50 110 ALA A C 1
ATOM 833 O O . ALA A 1 110 ? 3.875 6.635 -22.791 1.00 84.50 110 ALA A O 1
ATOM 834 N N . LYS A 1 111 ? 4.359 8.249 -21.322 1.00 84.88 111 LYS A N 1
ATOM 835 C CA . LYS A 1 111 ? 4.498 7.321 -20.187 1.00 84.88 111 LYS A CA 1
ATOM 836 C C . LYS A 1 111 ? 3.155 6.668 -19.886 1.00 84.88 111 LYS A C 1
ATOM 838 O O . LYS A 1 111 ? 2.164 7.375 -19.717 1.00 84.88 111 LYS A O 1
ATOM 843 N N . ARG A 1 112 ? 3.140 5.339 -19.750 1.00 86.12 112 ARG A N 1
ATOM 844 C CA . ARG A 1 112 ? 1.922 4.652 -19.315 1.00 86.12 112 ARG A CA 1
ATOM 845 C C . ARG A 1 112 ? 1.570 5.039 -17.876 1.00 86.12 112 ARG A C 1
ATOM 847 O O . ARG A 1 112 ? 2.475 5.151 -17.045 1.00 86.12 112 ARG A O 1
ATOM 854 N N . PRO A 1 113 ? 0.275 5.204 -17.564 1.00 85.88 113 PRO A N 1
ATOM 855 C CA . PRO A 1 113 ? -0.169 5.411 -16.195 1.00 85.88 113 PRO A CA 1
ATOM 856 C C . PRO A 1 113 ? 0.251 4.236 -15.294 1.00 85.88 113 PRO A C 1
ATOM 858 O O . PRO A 1 113 ? 0.074 3.078 -15.699 1.00 85.88 113 PRO A O 1
ATOM 861 N N . PRO A 1 114 ? 0.767 4.495 -14.078 1.00 82.06 114 PRO A N 1
ATOM 862 C CA . PRO A 1 114 ? 1.156 3.453 -13.127 1.00 82.06 114 PRO A CA 1
ATOM 863 C C . PRO A 1 114 ? 0.057 2.413 -12.868 1.00 82.06 114 PRO A C 1
ATOM 865 O O . PRO A 1 114 ? 0.343 1.225 -12.767 1.00 82.06 114 PRO A O 1
ATOM 868 N N . GLU A 1 115 ? -1.208 2.827 -12.835 1.00 84.06 115 GLU A N 1
ATOM 869 C CA . GLU A 1 115 ? -2.373 1.967 -12.605 1.00 84.06 115 GLU A CA 1
ATOM 870 C C . GLU A 1 115 ? -2.536 0.907 -13.705 1.00 84.06 115 GLU A C 1
ATOM 872 O O . GLU A 1 115 ? -2.879 -0.247 -13.438 1.00 84.06 115 GLU A O 1
ATOM 877 N N . THR A 1 116 ? -2.235 1.275 -14.955 1.00 87.50 116 THR A N 1
ATOM 878 C CA . THR A 1 116 ? -2.286 0.343 -16.093 1.00 87.50 116 THR A CA 1
ATOM 879 C C . THR A 1 116 ? -1.206 -0.727 -15.980 1.00 87.50 116 THR A C 1
ATOM 881 O O . THR A 1 116 ? -1.436 -1.873 -16.351 1.00 87.50 116 THR A O 1
ATOM 884 N N . ILE A 1 117 ? -0.034 -0.375 -15.452 1.00 89.06 117 ILE A N 1
ATOM 885 C CA . ILE A 1 117 ? 1.065 -1.324 -15.250 1.00 89.06 117 ILE A CA 1
ATOM 886 C C . ILE A 1 117 ? 0.744 -2.240 -14.066 1.00 89.06 117 ILE A C 1
ATOM 888 O O . ILE A 1 117 ? 0.789 -3.458 -14.205 1.00 89.06 117 ILE A O 1
ATOM 892 N N . LEU A 1 118 ? 0.347 -1.671 -12.925 1.00 88.12 118 LEU A N 1
ATOM 893 C CA . LEU A 1 118 ? 0.067 -2.416 -11.693 1.00 88.12 118 LEU A CA 1
ATOM 894 C C . LEU A 1 118 ? -1.085 -3.413 -11.839 1.00 88.12 118 LEU A C 1
ATOM 896 O O . LEU A 1 118 ? -0.989 -4.537 -11.344 1.00 88.12 118 LEU A O 1
ATOM 900 N N . SER A 1 119 ? -2.131 -3.051 -12.587 1.00 85.88 119 SER A N 1
ATOM 901 C CA . SER A 1 119 ? -3.261 -3.954 -12.843 1.00 85.88 119 SER A CA 1
ATOM 902 C C . SER A 1 119 ? -2.856 -5.267 -13.530 1.00 85.88 119 SER A C 1
ATOM 904 O O . SER A 1 119 ? -3.494 -6.290 -13.284 1.00 85.88 119 SER A O 1
ATOM 906 N N . ARG A 1 120 ? -1.754 -5.301 -14.301 1.00 90.00 120 ARG A N 1
ATOM 907 C CA . ARG A 1 120 ? -1.216 -6.540 -14.910 1.00 90.00 120 ARG A CA 1
ATOM 908 C C . ARG A 1 120 ? -0.734 -7.555 -13.877 1.00 90.00 120 ARG A C 1
ATOM 910 O O . ARG A 1 120 ? -0.681 -8.746 -14.166 1.00 90.00 120 ARG A O 1
ATOM 917 N N . TYR A 1 121 ? -0.391 -7.076 -12.687 1.00 87.19 121 TYR A N 1
ATOM 918 C CA . TYR A 1 121 ? 0.086 -7.873 -11.563 1.00 87.19 121 TYR A CA 1
ATOM 919 C C . TYR A 1 121 ? -1.001 -8.105 -10.510 1.00 87.19 121 TYR A C 1
ATOM 921 O O . TYR A 1 121 ? -0.690 -8.604 -9.434 1.00 87.19 121 TYR A O 1
ATOM 929 N N . ALA A 1 122 ? -2.253 -7.725 -10.798 1.00 84.25 122 ALA A N 1
ATOM 930 C CA . ALA A 1 122 ? -3.332 -7.664 -9.813 1.00 84.25 122 ALA A CA 1
ATOM 931 C C . ALA A 1 122 ? -2.960 -6.828 -8.570 1.00 84.25 122 ALA A C 1
ATOM 933 O O . ALA A 1 122 ? -3.403 -7.121 -7.463 1.00 84.25 122 ALA A O 1
ATOM 934 N N . LEU A 1 123 ? -2.141 -5.788 -8.763 1.00 83.94 123 LEU A N 1
ATOM 935 C CA . LEU A 1 123 ? -1.715 -4.876 -7.708 1.00 83.94 123 LEU A CA 1
ATOM 936 C C . LEU A 1 123 ? -2.449 -3.546 -7.824 1.00 83.94 123 LEU A C 1
ATOM 938 O O . LEU A 1 123 ? -2.712 -3.034 -8.916 1.00 83.94 123 LEU A O 1
ATOM 942 N N . SER A 1 124 ? -2.729 -2.958 -6.673 1.00 83.75 124 SER A N 1
ATOM 943 C CA . SER A 1 124 ? -3.210 -1.592 -6.546 1.00 83.75 124 SER A CA 1
ATOM 944 C C . SER A 1 124 ? -2.050 -0.611 -6.341 1.00 83.75 124 SER A C 1
ATOM 946 O O . SER A 1 124 ? -0.909 -0.989 -6.060 1.00 83.75 124 SER A O 1
ATOM 948 N N . LEU A 1 125 ? -2.348 0.691 -6.421 1.00 79.12 125 LEU A N 1
ATOM 949 C CA . LEU A 1 125 ? -1.402 1.735 -6.009 1.00 79.12 125 LEU A CA 1
ATOM 950 C C . LEU A 1 125 ? -1.002 1.614 -4.530 1.00 79.12 125 LEU A C 1
ATOM 952 O O . LEU A 1 125 ? 0.117 1.993 -4.189 1.00 79.12 125 LEU A O 1
ATOM 956 N N . ASN A 1 126 ? -1.882 1.082 -3.670 1.00 76.75 126 ASN A N 1
ATOM 957 C CA . ASN A 1 126 ? -1.563 0.821 -2.264 1.00 76.75 126 ASN A CA 1
ATOM 958 C C . ASN A 1 126 ? -0.469 -0.238 -2.144 1.00 76.75 126 ASN A C 1
ATOM 960 O O . ASN A 1 126 ? 0.525 -0.011 -1.456 1.00 76.75 126 ASN A O 1
ATOM 964 N N . ASP A 1 127 ? -0.626 -1.358 -2.854 1.00 80.38 127 ASP A N 1
ATOM 965 C CA . ASP A 1 127 ? 0.347 -2.453 -2.814 1.00 80.38 127 ASP A CA 1
ATOM 966 C C . ASP A 1 127 ? 1.707 -1.987 -3.354 1.00 80.38 127 ASP A C 1
ATOM 968 O O . ASP A 1 127 ? 2.758 -2.334 -2.815 1.00 80.38 127 ASP A O 1
ATOM 972 N N . TRP A 1 128 ? 1.698 -1.124 -4.378 1.00 87.25 128 TRP A N 1
ATOM 973 C CA . TRP A 1 128 ? 2.915 -0.490 -4.879 1.00 87.25 128 TRP A CA 1
ATOM 974 C C . TRP A 1 128 ? 3.566 0.453 -3.865 1.00 87.25 128 TRP A C 1
ATOM 976 O O . TRP A 1 128 ? 4.774 0.377 -3.646 1.00 87.25 128 TRP A O 1
ATOM 986 N N . ALA A 1 129 ? 2.791 1.348 -3.245 1.00 83.00 129 ALA A N 1
ATOM 987 C CA . ALA A 1 129 ? 3.306 2.280 -2.247 1.00 83.00 129 ALA A CA 1
ATOM 988 C C . ALA A 1 129 ? 3.942 1.528 -1.072 1.00 83.00 129 ALA A C 1
ATOM 990 O O . ALA A 1 129 ? 5.025 1.892 -0.611 1.00 83.00 129 ALA A O 1
ATOM 991 N N . GLU A 1 130 ? 3.305 0.444 -0.641 1.00 79.75 130 GLU A N 1
ATOM 992 C CA . GLU A 1 130 ? 3.827 -0.424 0.399 1.00 79.75 130 GLU A CA 1
ATOM 993 C C . GLU A 1 130 ? 5.119 -1.133 -0.021 1.00 79.75 130 GLU A C 1
ATOM 995 O O . GLU A 1 130 ? 6.120 -1.066 0.698 1.00 79.75 130 GLU A O 1
ATOM 1000 N N . ALA A 1 131 ? 5.135 -1.770 -1.194 1.00 85.69 131 ALA A N 1
ATOM 1001 C CA . ALA A 1 131 ? 6.330 -2.423 -1.714 1.00 85.69 131 ALA A CA 1
ATOM 1002 C C . ALA A 1 131 ? 7.494 -1.446 -1.862 1.00 85.69 131 ALA A C 1
ATOM 1004 O O . ALA A 1 131 ? 8.623 -1.770 -1.500 1.00 85.69 131 ALA A O 1
ATOM 1005 N N . ASN A 1 132 ? 7.213 -0.222 -2.301 1.00 86.69 132 ASN A N 1
ATOM 1006 C CA . ASN A 1 132 ? 8.203 0.833 -2.396 1.00 86.69 132 ASN A CA 1
ATOM 1007 C C . ASN A 1 132 ? 8.742 1.235 -1.013 1.00 86.69 132 ASN A C 1
ATOM 1009 O O . ASN A 1 132 ? 9.955 1.368 -0.853 1.00 86.69 132 ASN A O 1
ATOM 1013 N N . SER A 1 133 ? 7.885 1.378 0.004 1.00 81.69 133 SER A N 1
ATOM 1014 C CA . SER A 1 133 ? 8.312 1.644 1.386 1.00 81.69 133 SER A CA 1
ATOM 1015 C C . SER A 1 133 ? 9.130 0.499 1.992 1.00 81.69 133 SER A C 1
ATOM 1017 O O . SER A 1 133 ? 10.054 0.756 2.764 1.00 81.69 133 SER A O 1
ATOM 1019 N N . TYR A 1 134 ? 8.833 -0.749 1.631 1.00 83.94 134 TYR A N 1
ATOM 1020 C CA . TYR A 1 134 ? 9.586 -1.915 2.086 1.00 83.94 134 TYR A CA 1
ATOM 1021 C C . TYR A 1 134 ? 10.944 -2.035 1.379 1.00 83.94 134 TYR A C 1
ATOM 1023 O O . TYR A 1 134 ? 11.984 -2.130 2.034 1.00 83.94 134 TYR A O 1
ATOM 1031 N N . TRP A 1 135 ? 10.961 -2.015 0.047 1.00 88.25 135 TRP A N 1
ATOM 1032 C CA . TRP A 1 135 ? 12.151 -2.324 -0.742 1.00 88.25 135 TRP A CA 1
ATOM 1033 C C . TRP A 1 135 ? 13.121 -1.154 -0.872 1.00 88.25 135 TRP A C 1
ATOM 1035 O O . TRP A 1 135 ? 14.322 -1.385 -0.779 1.00 88.25 135 TRP A O 1
ATOM 1045 N N . THR A 1 136 ? 12.650 0.092 -1.002 1.00 87.62 136 THR A N 1
ATOM 1046 C CA . THR A 1 136 ? 13.526 1.266 -1.207 1.00 87.62 136 THR A CA 1
ATOM 1047 C C . THR A 1 136 ? 14.650 1.391 -0.173 1.00 87.62 136 THR A C 1
ATOM 1049 O O . THR A 1 136 ? 15.798 1.534 -0.593 1.00 87.62 136 THR A O 1
ATOM 1052 N N . PRO A 1 137 ? 14.406 1.336 1.152 1.00 84.88 137 PRO A N 1
ATOM 1053 C CA . PRO A 1 137 ? 15.501 1.434 2.117 1.00 84.88 137 PRO A CA 1
ATOM 1054 C C . PRO A 1 137 ? 16.447 0.226 2.064 1.00 84.88 137 PRO A C 1
ATOM 1056 O O . PRO A 1 137 ? 17.636 0.391 2.298 1.00 84.88 137 PRO A O 1
ATOM 1059 N N . ARG A 1 138 ? 15.948 -0.967 1.711 1.00 88.69 138 ARG A N 1
ATOM 1060 C CA . ARG A 1 138 ? 16.741 -2.208 1.639 1.00 88.69 138 ARG A CA 1
ATOM 1061 C C . ARG A 1 138 ? 17.657 -2.230 0.416 1.00 88.69 138 ARG A C 1
ATOM 1063 O O . ARG A 1 138 ? 18.843 -2.505 0.535 1.00 88.69 138 ARG A O 1
ATOM 1070 N N . VAL A 1 139 ? 17.128 -1.883 -0.757 1.00 90.56 139 VAL A N 1
ATOM 1071 C CA . VAL A 1 139 ? 17.896 -1.849 -2.016 1.00 90.56 139 VAL A CA 1
ATOM 1072 C C . VAL A 1 139 ? 18.849 -0.659 -2.108 1.00 90.56 139 VAL A C 1
ATOM 1074 O O . VAL A 1 139 ? 19.709 -0.647 -2.981 1.00 90.56 139 VAL A O 1
ATOM 1077 N N . ASN A 1 140 ? 18.719 0.329 -1.217 1.00 84.75 140 ASN A N 1
ATOM 1078 C CA . ASN A 1 140 ? 19.621 1.478 -1.123 1.00 84.75 140 ASN A CA 1
ATOM 1079 C C . ASN A 1 140 ? 20.492 1.470 0.143 1.00 84.75 140 ASN A C 1
ATOM 1081 O O . ASN A 1 140 ? 21.210 2.446 0.365 1.00 84.75 140 ASN A O 1
ATOM 1085 N N . ASP A 1 141 ? 20.462 0.413 0.964 1.00 86.12 141 ASP A N 1
ATOM 1086 C CA . ASP A 1 141 ? 21.307 0.342 2.159 1.00 86.12 141 ASP A CA 1
ATOM 1087 C C . ASP A 1 141 ? 22.791 0.354 1.737 1.00 86.12 141 ASP A C 1
ATOM 1089 O O . ASP A 1 141 ? 23.249 -0.554 1.027 1.00 86.12 141 ASP A O 1
ATOM 1093 N N . PRO A 1 142 ? 23.578 1.375 2.129 1.00 83.88 142 PRO A N 1
ATOM 1094 C CA . PRO A 1 142 ? 24.984 1.443 1.754 1.00 83.88 142 PRO A CA 1
ATOM 1095 C C . PRO A 1 142 ? 25.793 0.264 2.309 1.00 83.88 142 PRO A C 1
ATOM 1097 O O . PRO A 1 142 ? 26.778 -0.133 1.676 1.00 83.88 142 PRO A O 1
ATOM 1100 N N . ASN A 1 143 ? 25.364 -0.307 3.438 1.00 92.50 143 ASN A N 1
ATOM 1101 C CA . ASN A 1 143 ? 26.048 -1.394 4.131 1.00 92.50 143 ASN A CA 1
ATOM 1102 C C . ASN A 1 143 ? 25.731 -2.772 3.534 1.00 92.50 143 ASN A C 1
ATOM 1104 O O . ASN A 1 143 ? 26.525 -3.696 3.702 1.00 92.50 143 ASN A O 1
ATOM 1108 N N . ASP A 1 144 ? 24.629 -2.913 2.792 1.00 89.88 144 ASP A N 1
ATOM 1109 C CA . ASP A 1 144 ? 24.270 -4.161 2.113 1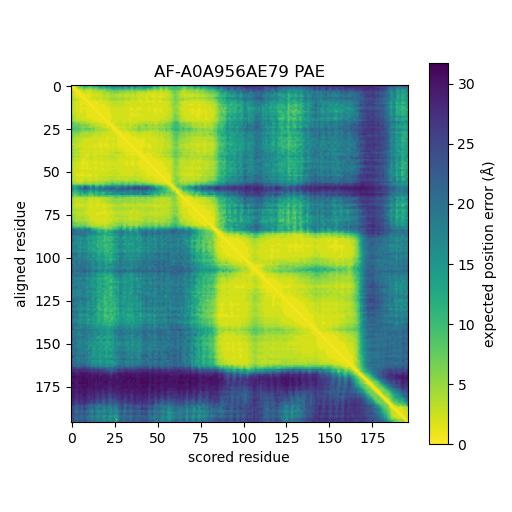.00 89.88 144 ASP A CA 1
ATOM 1110 C C . ASP A 1 144 ? 24.703 -4.132 0.639 1.00 89.88 144 ASP A C 1
ATOM 1112 O O . ASP A 1 144 ? 23.934 -3.888 -0.296 1.00 89.88 144 ASP A O 1
ATOM 1116 N N . VAL A 1 145 ? 26.001 -4.359 0.422 1.00 91.81 145 VAL A N 1
ATOM 1117 C CA . VAL A 1 145 ? 26.600 -4.397 -0.923 1.00 91.81 145 VAL A CA 1
ATOM 1118 C C . VAL A 1 145 ? 25.963 -5.489 -1.789 1.00 91.81 145 VAL A C 1
ATOM 1120 O O . VAL A 1 145 ? 25.730 -5.266 -2.978 1.00 91.81 145 VAL A O 1
ATOM 1123 N N . THR A 1 146 ? 25.651 -6.644 -1.198 1.00 92.88 146 THR A N 1
ATOM 1124 C CA . THR A 1 146 ? 25.070 -7.793 -1.902 1.00 92.88 146 THR A CA 1
ATOM 1125 C C . THR A 1 146 ? 23.683 -7.452 -2.432 1.00 92.88 146 THR A C 1
ATOM 1127 O O . THR A 1 146 ? 23.411 -7.666 -3.614 1.00 92.88 146 THR A O 1
ATOM 1130 N N . MET A 1 147 ? 22.819 -6.865 -1.598 1.00 91.25 147 MET A N 1
ATOM 1131 C CA . MET A 1 147 ? 21.486 -6.426 -2.010 1.00 91.25 147 MET A CA 1
ATOM 1132 C C . MET A 1 147 ? 21.560 -5.383 -3.126 1.00 91.25 147 MET A C 1
ATOM 1134 O O . MET A 1 147 ? 20.850 -5.503 -4.125 1.00 91.25 147 MET A O 1
ATOM 1138 N N . ARG A 1 148 ? 22.471 -4.406 -3.022 1.00 92.00 148 ARG A N 1
ATOM 1139 C CA . ARG A 1 148 ? 22.665 -3.386 -4.066 1.00 92.00 148 ARG A CA 1
ATOM 1140 C C . ARG A 1 148 ? 23.120 -3.977 -5.400 1.00 92.00 148 ARG A C 1
ATOM 1142 O O . ARG A 1 148 ? 22.624 -3.565 -6.446 1.00 92.00 148 ARG A O 1
ATOM 1149 N N . GLN A 1 149 ? 24.032 -4.949 -5.387 1.00 92.06 149 GLN A N 1
ATOM 1150 C CA . GLN A 1 149 ? 24.475 -5.646 -6.602 1.00 92.06 149 GLN A CA 1
ATOM 1151 C C . GLN A 1 149 ? 23.348 -6.469 -7.232 1.00 92.06 149 GLN A C 1
ATOM 1153 O O . GLN A 1 149 ? 23.163 -6.440 -8.452 1.00 92.06 149 GLN A O 1
ATOM 1158 N N . ARG A 1 150 ? 22.564 -7.166 -6.403 1.00 92.19 150 ARG A N 1
ATOM 1159 C CA . ARG A 1 150 ? 21.402 -7.934 -6.855 1.00 92.19 150 ARG A CA 1
ATOM 1160 C C . ARG A 1 150 ? 20.356 -7.020 -7.493 1.00 92.19 150 ARG A C 1
ATOM 1162 O O . ARG A 1 150 ? 19.911 -7.285 -8.606 1.00 92.19 150 ARG A O 1
ATOM 1169 N N . TRP A 1 151 ? 20.042 -5.905 -6.834 1.00 92.19 151 TRP A N 1
ATOM 1170 C CA . TRP A 1 151 ? 19.142 -4.875 -7.346 1.00 92.19 151 TRP A CA 1
ATOM 1171 C C . TRP A 1 151 ? 19.615 -4.304 -8.686 1.00 92.19 151 TRP A C 1
ATOM 1173 O O . TRP A 1 151 ? 18.849 -4.289 -9.646 1.00 92.19 151 TRP A O 1
ATOM 1183 N N . ALA A 1 152 ? 20.883 -3.893 -8.779 1.00 91.06 152 ALA A N 1
ATOM 1184 C CA . ALA A 1 152 ? 21.453 -3.347 -10.009 1.00 91.06 152 ALA A CA 1
ATOM 1185 C C . ALA A 1 152 ? 21.366 -4.341 -11.178 1.00 91.06 152 ALA A C 1
ATOM 1187 O O . ALA A 1 152 ? 21.032 -3.953 -12.296 1.00 91.06 152 ALA A O 1
ATOM 1188 N N . THR A 1 153 ? 21.615 -5.625 -10.908 1.00 93.31 153 THR A N 1
ATOM 1189 C CA . THR A 1 153 ? 21.525 -6.692 -11.912 1.00 93.31 153 THR A CA 1
ATOM 1190 C C . THR A 1 153 ? 20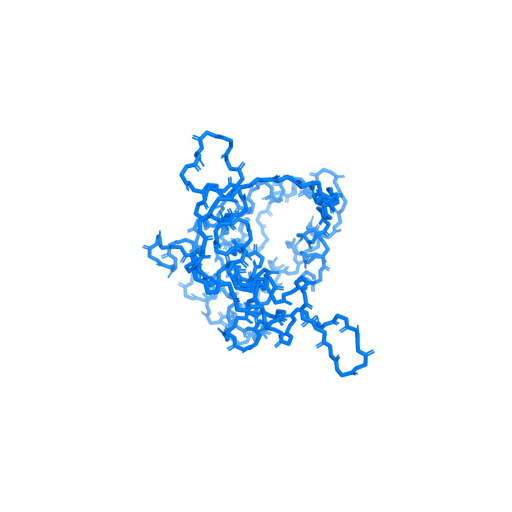.093 -6.860 -12.421 1.00 93.31 153 THR A C 1
ATOM 1192 O O . THR A 1 153 ? 19.873 -6.865 -13.629 1.00 93.31 153 THR A O 1
ATOM 1195 N N . LEU A 1 154 ? 19.113 -6.937 -11.516 1.00 92.69 154 LEU A N 1
ATOM 1196 C CA . LEU A 1 154 ? 17.700 -7.101 -11.875 1.00 92.69 154 LEU A CA 1
ATOM 1197 C C . LEU A 1 154 ? 17.151 -5.891 -12.638 1.00 92.69 154 LEU A C 1
ATOM 1199 O O . LEU A 1 154 ? 16.486 -6.051 -13.658 1.00 92.69 154 LEU A O 1
ATOM 1203 N N . VAL A 1 155 ? 17.465 -4.676 -12.182 1.00 91.44 155 VAL A N 1
ATOM 1204 C CA . VAL A 1 155 ? 17.090 -3.436 -12.875 1.00 91.44 155 VAL A CA 1
ATOM 1205 C C . VAL A 1 155 ? 17.665 -3.399 -14.286 1.00 91.44 155 VAL A C 1
ATOM 1207 O O . VAL A 1 155 ? 16.954 -3.036 -15.221 1.00 91.44 155 VAL A O 1
ATOM 1210 N N . GLN A 1 156 ? 18.926 -3.802 -14.456 1.00 89.81 156 GLN A N 1
ATOM 1211 C CA . GLN A 1 156 ? 19.553 -3.831 -15.771 1.00 89.81 156 GLN A CA 1
ATOM 1212 C C . GLN A 1 156 ? 18.889 -4.856 -16.699 1.00 89.81 156 GLN A C 1
ATOM 1214 O O . GLN A 1 156 ? 18.579 -4.520 -17.840 1.00 89.81 156 GLN A O 1
ATOM 1219 N N . GLN A 1 157 ? 18.623 -6.067 -16.204 1.00 90.50 157 GLN A N 1
ATOM 1220 C CA . GLN A 1 157 ? 17.941 -7.118 -16.966 1.00 90.50 157 GLN A CA 1
ATOM 1221 C C . GLN A 1 157 ? 16.542 -6.686 -17.422 1.00 90.50 157 GLN A C 1
ATOM 1223 O O . GLN A 1 157 ? 16.167 -6.903 -18.572 1.00 90.50 157 GLN A O 1
ATOM 1228 N N . GLU A 1 158 ? 15.768 -6.047 -16.544 1.00 90.38 158 GLU A N 1
ATOM 1229 C CA . GLU A 1 158 ? 14.418 -5.586 -16.876 1.00 90.38 158 GLU A CA 1
ATOM 1230 C C . GLU A 1 158 ? 14.435 -4.382 -17.834 1.00 90.38 158 GLU A C 1
ATOM 1232 O O . GLU A 1 158 ? 13.596 -4.305 -18.732 1.00 90.38 158 GLU A O 1
ATOM 1237 N N . ALA A 1 159 ? 15.427 -3.492 -17.724 1.00 87.44 159 ALA A N 1
ATOM 1238 C CA . ALA A 1 159 ? 15.646 -2.431 -18.705 1.00 87.44 159 ALA A CA 1
ATOM 1239 C C . ALA A 1 159 ? 15.976 -2.999 -20.096 1.00 87.44 159 ALA A C 1
ATOM 1241 O O . ALA A 1 159 ? 15.381 -2.584 -21.091 1.00 87.44 159 ALA A O 1
ATOM 1242 N N . ASP A 1 160 ? 16.884 -3.977 -20.167 1.00 88.75 160 ASP A N 1
ATOM 1243 C CA . ASP A 1 160 ? 17.260 -4.634 -21.422 1.00 88.75 160 ASP A CA 1
ATOM 1244 C C . ASP A 1 160 ? 16.064 -5.353 -22.055 1.00 88.75 160 ASP A C 1
ATOM 1246 O O . ASP A 1 160 ? 15.820 -5.206 -23.252 1.00 88.75 160 ASP A O 1
ATOM 1250 N N . ARG A 1 161 ? 15.245 -6.036 -21.243 1.00 89.81 161 ARG A N 1
ATOM 1251 C CA . ARG A 1 161 ? 14.002 -6.671 -21.700 1.00 89.81 161 ARG A CA 1
ATOM 1252 C C . ARG A 1 161 ? 13.040 -5.667 -22.332 1.00 89.81 161 ARG A C 1
ATOM 1254 O O . ARG A 1 161 ? 12.498 -5.944 -23.399 1.00 89.81 161 ARG A O 1
ATOM 1261 N N . ILE A 1 162 ? 12.799 -4.525 -21.684 1.00 84.75 162 ILE A N 1
ATOM 1262 C CA . ILE A 1 162 ? 11.867 -3.503 -22.191 1.00 84.75 162 ILE A CA 1
ATOM 1263 C C . ILE A 1 162 ? 12.395 -2.872 -23.484 1.00 84.75 162 ILE A C 1
ATOM 1265 O O . ILE A 1 162 ? 11.615 -2.585 -24.391 1.00 84.75 162 ILE A O 1
ATOM 1269 N N . LEU A 1 163 ? 13.710 -2.676 -23.583 1.00 84.25 163 LEU A N 1
ATOM 1270 C CA . LEU A 1 163 ? 14.360 -2.106 -24.763 1.00 84.25 163 LEU A CA 1
ATOM 1271 C C . LEU A 1 163 ? 14.613 -3.133 -25.880 1.00 84.25 163 LEU A C 1
ATOM 1273 O O . LEU A 1 163 ? 15.063 -2.747 -26.957 1.00 84.25 163 LEU A O 1
ATOM 1277 N N . GLY A 1 164 ? 14.332 -4.419 -25.646 1.00 83.44 164 GLY A N 1
ATOM 1278 C CA . GLY A 1 164 ? 14.603 -5.497 -26.599 1.00 83.44 164 GLY A CA 1
ATOM 1279 C C . GLY A 1 164 ? 16.097 -5.725 -26.856 1.00 83.44 164 GLY A C 1
ATOM 1280 O O . GLY A 1 164 ? 16.468 -6.173 -27.938 1.00 83.44 164 GLY A O 1
ATOM 1281 N N . ILE A 1 165 ? 16.957 -5.384 -25.893 1.00 78.62 165 ILE A N 1
ATOM 1282 C CA . ILE A 1 165 ? 18.406 -5.564 -25.993 1.00 78.62 165 ILE A CA 1
ATOM 1283 C C . ILE A 1 165 ? 18.740 -6.996 -25.569 1.00 78.62 165 ILE A C 1
ATOM 1285 O O . ILE A 1 165 ? 18.609 -7.346 -24.398 1.00 78.62 165 ILE A O 1
ATOM 1289 N N . ASP A 1 166 ? 19.211 -7.815 -26.508 1.00 71.88 166 ASP A N 1
ATOM 1290 C CA . ASP A 1 166 ? 19.798 -9.117 -26.192 1.00 71.88 166 ASP A CA 1
ATOM 1291 C C . ASP A 1 166 ? 21.290 -8.946 -25.890 1.00 71.88 166 ASP A C 1
ATOM 1293 O O . ASP A 1 166 ? 22.111 -8.745 -26.788 1.00 71.88 166 ASP A O 1
ATOM 1297 N N . ARG A 1 167 ? 21.646 -8.992 -24.603 1.00 64.31 167 ARG A N 1
ATOM 1298 C CA . ARG A 1 167 ? 23.042 -9.061 -24.157 1.00 64.31 167 ARG A CA 1
ATOM 1299 C C . ARG A 1 167 ? 23.466 -10.525 -24.080 1.00 64.31 167 ARG A C 1
ATOM 1301 O O . ARG A 1 167 ? 23.738 -11.044 -22.998 1.00 64.31 167 ARG A O 1
ATOM 1308 N N . GLY A 1 168 ? 23.479 -11.195 -25.232 1.00 44.84 168 GLY A N 1
ATOM 1309 C CA . GLY A 1 168 ? 24.115 -12.499 -25.387 1.00 44.84 168 GLY A CA 1
ATOM 1310 C C . GLY A 1 168 ? 25.539 -12.429 -24.831 1.00 44.84 168 GLY A C 1
ATOM 1311 O O . GLY A 1 168 ? 26.255 -11.468 -25.100 1.00 44.84 168 GLY A O 1
ATOM 1312 N N . GLY A 1 169 ? 25.891 -13.389 -23.973 1.00 45.59 169 GLY A N 1
ATOM 1313 C CA . GLY A 1 169 ? 27.048 -13.305 -23.085 1.00 45.59 169 GLY A CA 1
ATOM 1314 C C . GLY A 1 169 ? 28.344 -12.881 -23.770 1.00 45.59 169 GLY A C 1
ATOM 1315 O O . GLY A 1 169 ? 28.861 -13.601 -24.612 1.00 45.59 169 GLY A O 1
ATOM 1316 N N . GLU A 1 170 ? 28.903 -11.762 -23.321 1.00 36.69 170 GLU A N 1
ATOM 1317 C CA . GLU A 1 170 ? 30.328 -11.477 -23.420 1.00 36.69 170 GLU A CA 1
ATOM 1318 C C . GLU A 1 170 ? 30.756 -10.612 -22.227 1.00 36.69 170 GLU A C 1
ATOM 1320 O O . GLU A 1 170 ? 30.101 -9.652 -21.815 1.00 36.69 170 GLU A O 1
ATOM 1325 N N . GLU A 1 171 ? 31.840 -11.062 -21.614 1.00 43.47 171 GLU A N 1
ATOM 1326 C CA . GLU A 1 171 ? 32.517 -10.530 -20.443 1.00 43.47 171 GLU A CA 1
ATOM 1327 C C . GLU A 1 171 ? 33.268 -9.224 -20.786 1.00 43.47 171 GLU A C 1
ATOM 1329 O O . GLU A 1 171 ? 33.859 -9.123 -21.859 1.00 43.47 171 GLU A O 1
ATOM 1334 N N . SER A 1 172 ? 33.360 -8.301 -19.808 1.00 38.47 172 SER A N 1
ATOM 1335 C CA . SER A 1 172 ? 34.354 -7.196 -19.661 1.00 38.47 172 SER A CA 1
ATOM 1336 C C . SER A 1 172 ? 33.922 -5.733 -19.963 1.00 38.47 172 SER A C 1
ATOM 1338 O O . SER A 1 172 ? 34.053 -5.253 -21.079 1.00 38.47 172 SER A O 1
ATOM 1340 N N . ALA A 1 173 ? 33.468 -5.030 -18.903 1.00 34.00 173 ALA A N 1
ATOM 1341 C CA . ALA A 1 173 ? 33.820 -3.683 -18.354 1.00 34.00 173 ALA A CA 1
ATOM 1342 C C . ALA A 1 173 ? 34.346 -2.494 -19.234 1.00 34.00 173 ALA A C 1
ATOM 1344 O O . ALA A 1 173 ? 34.947 -2.705 -20.276 1.00 34.00 173 ALA A O 1
ATOM 1345 N N . PRO A 1 174 ? 34.430 -1.241 -18.703 1.00 53.59 174 PRO A N 1
ATOM 1346 C CA . PRO A 1 174 ? 33.423 -0.418 -18.013 1.00 53.59 174 PRO A CA 1
ATOM 1347 C C . PRO A 1 174 ? 33.328 1.054 -18.540 1.00 53.59 174 PRO A C 1
ATOM 1349 O O . PRO A 1 174 ? 34.228 1.567 -19.197 1.00 53.59 174 PRO A O 1
ATOM 1352 N N . THR A 1 175 ? 32.319 1.790 -18.038 1.00 40.03 175 THR A N 1
ATOM 1353 C CA . THR A 1 175 ? 32.255 3.271 -17.844 1.00 40.03 175 THR A CA 1
ATOM 1354 C C . THR A 1 175 ? 31.750 4.166 -18.994 1.00 40.03 175 THR A C 1
ATOM 1356 O O . THR A 1 175 ? 32.489 4.489 -19.912 1.00 40.03 175 THR A O 1
ATOM 1359 N N . HIS A 1 176 ? 30.536 4.726 -18.845 1.00 30.94 176 HIS A N 1
ATOM 1360 C CA . HIS A 1 176 ? 30.351 6.172 -18.605 1.00 30.94 176 HIS A CA 1
ATOM 1361 C C . HIS A 1 176 ? 28.909 6.546 -18.187 1.00 30.94 176 HIS A C 1
ATOM 1363 O O . HIS A 1 176 ? 27.953 6.379 -18.932 1.00 30.94 176 HIS A O 1
ATOM 1369 N N . ALA A 1 177 ? 28.815 7.099 -16.971 1.00 32.03 177 ALA A N 1
ATOM 1370 C CA . ALA A 1 177 ? 27.887 8.127 -16.482 1.00 32.03 177 ALA A CA 1
ATOM 1371 C C . ALA A 1 177 ? 26.401 8.077 -16.911 1.00 32.03 177 ALA A C 1
ATOM 1373 O O . ALA A 1 177 ? 25.967 8.822 -17.790 1.00 32.03 177 ALA A O 1
ATOM 1374 N N . ALA A 1 178 ? 25.578 7.341 -16.155 1.00 30.72 178 ALA A N 1
ATOM 1375 C CA . ALA A 1 178 ? 24.152 7.647 -16.059 1.00 30.72 178 ALA A CA 1
ATOM 1376 C C . ALA A 1 178 ? 23.958 8.827 -15.090 1.00 30.72 178 ALA A C 1
ATOM 1378 O O . ALA A 1 178 ? 24.288 8.741 -13.906 1.00 30.72 178 ALA A O 1
ATOM 1379 N N . LYS A 1 179 ? 23.468 9.954 -15.618 1.00 28.92 179 LYS A N 1
ATOM 1380 C CA . LYS A 1 179 ? 23.095 11.141 -14.841 1.00 28.92 179 LYS A CA 1
ATOM 1381 C C . LYS A 1 179 ? 22.028 10.779 -13.809 1.00 28.92 179 LYS A C 1
ATOM 1383 O O . LYS A 1 179 ? 21.007 10.189 -14.152 1.00 28.92 179 LYS A O 1
ATOM 1388 N N . SER A 1 180 ? 22.269 11.201 -12.573 1.00 32.88 180 SER A N 1
ATOM 1389 C CA . SER A 1 180 ? 21.328 11.196 -11.460 1.00 32.88 180 SER A CA 1
ATOM 1390 C C . SER A 1 180 ? 19.993 11.817 -11.878 1.00 32.88 180 SER A C 1
ATOM 1392 O O . SER A 1 180 ? 19.926 13.018 -12.133 1.00 32.88 180 SER A O 1
ATOM 1394 N N . SER A 1 181 ? 18.929 11.017 -11.948 1.00 30.12 181 SER A N 1
ATOM 1395 C CA . SER A 1 181 ? 17.565 11.542 -11.949 1.00 30.12 181 SER A CA 1
ATOM 1396 C C . SER A 1 181 ? 17.114 11.684 -10.501 1.00 30.12 181 SER A C 1
ATOM 1398 O O . SER A 1 181 ? 17.037 10.693 -9.773 1.00 30.12 181 SER A O 1
ATOM 1400 N N . GLU A 1 182 ? 16.865 12.925 -10.096 1.00 25.81 182 GLU A N 1
ATOM 1401 C CA . GLU A 1 182 ? 16.358 13.312 -8.786 1.00 25.81 182 GLU A CA 1
ATOM 1402 C C . GLU A 1 182 ? 15.188 12.436 -8.321 1.00 25.81 182 GLU A C 1
ATOM 1404 O O . GLU A 1 182 ? 14.158 12.291 -8.985 1.00 25.81 182 GLU A O 1
ATOM 1409 N N . SER A 1 183 ? 15.369 11.882 -7.122 1.00 31.14 183 SER A N 1
ATOM 1410 C CA . SER A 1 183 ? 14.344 11.259 -6.295 1.00 31.14 183 SER A CA 1
ATOM 1411 C C . SER A 1 183 ? 13.194 12.244 -6.074 1.00 31.14 183 SER A C 1
ATOM 1413 O O . SER A 1 183 ? 13.267 13.137 -5.228 1.00 31.14 183 SER A O 1
ATOM 1415 N N . SER A 1 184 ? 12.102 12.055 -6.814 1.00 31.66 184 SER A N 1
ATOM 1416 C CA . SER A 1 184 ? 10.831 12.737 -6.575 1.00 31.66 184 SER A CA 1
ATOM 1417 C C . SER A 1 184 ? 10.158 12.138 -5.335 1.00 31.66 184 SER A C 1
ATOM 1419 O O . SER A 1 184 ? 9.252 11.311 -5.424 1.00 31.66 184 SER A O 1
ATOM 1421 N N . GLY A 1 185 ? 10.619 12.555 -4.155 1.00 33.81 185 GLY A N 1
ATOM 1422 C CA . GLY A 1 185 ? 10.062 12.211 -2.843 1.00 33.81 185 GLY A CA 1
ATOM 1423 C C . GLY A 1 185 ? 8.723 12.899 -2.546 1.00 33.81 185 GLY A C 1
ATOM 1424 O O . GLY A 1 185 ? 8.585 13.552 -1.518 1.00 33.81 185 GLY A O 1
ATOM 1425 N N . GLY A 1 186 ? 7.741 12.790 -3.450 1.00 31.44 186 GLY A N 1
ATOM 1426 C CA . GLY A 1 186 ? 6.454 13.503 -3.360 1.00 31.44 186 GLY A CA 1
ATOM 1427 C C . GLY A 1 186 ? 5.191 12.630 -3.323 1.00 31.44 186 GLY A C 1
ATOM 1428 O O . GLY A 1 186 ? 4.085 13.162 -3.212 1.00 31.44 186 GLY A O 1
ATOM 1429 N N . GLY A 1 187 ? 5.319 11.303 -3.428 1.00 35.78 187 GLY A N 1
ATOM 1430 C CA . GLY A 1 187 ? 4.170 10.413 -3.652 1.00 35.78 187 GLY A CA 1
ATOM 1431 C C . GLY A 1 187 ? 3.324 10.135 -2.410 1.00 35.78 187 GLY A C 1
ATOM 1432 O O . GLY A 1 187 ? 2.104 10.246 -2.459 1.00 35.78 187 GLY A O 1
ATOM 1433 N N . PHE A 1 188 ? 3.961 9.821 -1.282 1.00 38.41 188 PHE A N 1
ATOM 1434 C CA . PHE A 1 188 ? 3.266 9.279 -0.111 1.00 38.41 188 PHE A CA 1
ATOM 1435 C C . PHE A 1 188 ? 2.231 10.249 0.493 1.00 38.41 188 PHE A C 1
ATOM 1437 O O . PHE A 1 188 ? 1.093 9.870 0.749 1.00 38.41 188 PHE A O 1
ATOM 1444 N N . TRP A 1 189 ? 2.582 11.531 0.640 1.00 36.78 189 TRP A N 1
ATOM 1445 C CA . TRP A 1 189 ? 1.691 12.545 1.225 1.00 36.78 189 TRP A CA 1
ATOM 1446 C C . TR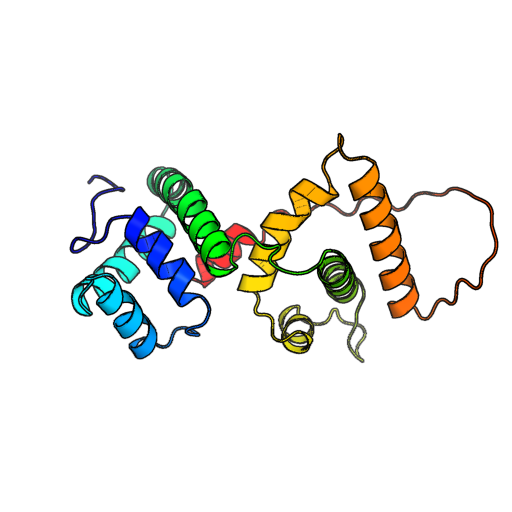P A 1 189 ? 0.593 13.030 0.273 1.00 36.78 189 TRP A C 1
ATOM 1448 O O . TRP A 1 189 ? -0.498 13.384 0.718 1.00 36.78 189 TRP A O 1
ATOM 1458 N N . SER A 1 190 ? 0.864 13.023 -1.034 1.00 39.41 190 SER A N 1
ATOM 1459 C CA . SER A 1 190 ? -0.136 13.328 -2.066 1.00 39.41 190 SER A CA 1
ATOM 1460 C C . SER A 1 190 ? -1.152 12.191 -2.206 1.00 39.41 190 SER A C 1
ATOM 1462 O O . SER A 1 190 ? -2.325 12.435 -2.468 1.00 39.41 190 SER A O 1
ATOM 1464 N N . PHE A 1 191 ? -0.699 10.957 -1.982 1.00 39.47 191 PHE A N 1
ATOM 1465 C CA . PHE A 1 191 ? -1.519 9.755 -1.961 1.00 39.47 191 PHE A CA 1
ATOM 1466 C C . PHE A 1 191 ? -2.408 9.686 -0.713 1.00 39.47 191 PHE A C 1
ATOM 1468 O O . PHE A 1 191 ? -3.615 9.513 -0.846 1.00 39.47 191 PHE A O 1
ATOM 1475 N N . LEU A 1 192 ? -1.854 9.952 0.480 1.00 35.84 192 LEU A N 1
ATOM 1476 C CA . LEU A 1 192 ? -2.631 10.018 1.725 1.00 35.84 192 LEU A CA 1
ATOM 1477 C C . LEU A 1 192 ? -3.743 11.080 1.649 1.00 35.84 192 LEU A C 1
ATOM 1479 O O . LEU A 1 192 ? -4.862 10.825 2.059 1.00 35.84 192 LEU A O 1
ATOM 1483 N N . LYS A 1 193 ? -3.468 12.245 1.046 1.00 37.72 193 LYS A N 1
ATOM 1484 C CA . LYS A 1 193 ? -4.465 13.308 0.805 1.00 37.72 193 LYS A CA 1
ATOM 1485 C C . LYS A 1 193 ? -5.567 12.956 -0.197 1.00 37.72 193 LYS A C 1
ATOM 1487 O O . LYS A 1 193 ? -6.531 13.700 -0.292 1.00 37.72 193 LYS A O 1
ATOM 1492 N N . ARG A 1 194 ? -5.372 11.920 -1.015 1.00 34.88 194 ARG A N 1
ATOM 1493 C CA . ARG A 1 194 ? -6.356 11.447 -2.002 1.00 34.88 194 ARG A CA 1
ATOM 1494 C C . ARG A 1 194 ? -7.123 10.219 -1.504 1.00 34.88 194 ARG A C 1
ATOM 1496 O O . ARG A 1 194 ? -8.161 9.888 -2.064 1.00 34.88 194 ARG A O 1
ATOM 1503 N N . TRP A 1 195 ? -6.579 9.555 -0.487 1.00 34.25 195 TRP A N 1
ATOM 1504 C CA . TRP A 1 195 ? -7.159 8.428 0.237 1.00 34.25 195 TRP A CA 1
ATOM 1505 C C . TRP A 1 195 ? -8.048 8.881 1.415 1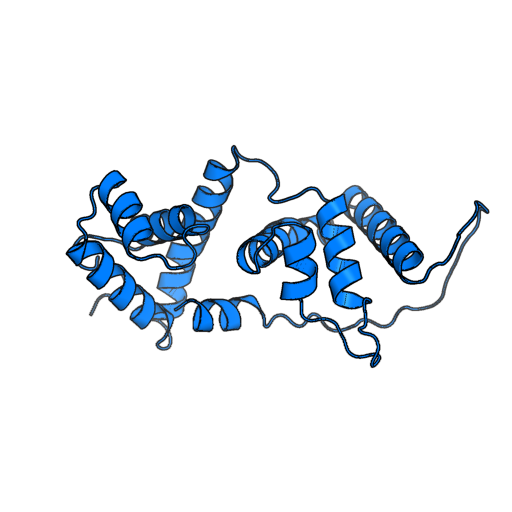.00 34.25 195 TRP A C 1
ATOM 1507 O O . TRP A 1 195 ? -8.948 8.149 1.820 1.00 34.25 195 TRP A O 1
ATOM 1517 N N . LEU A 1 196 ? -7.798 10.092 1.929 1.00 35.81 196 LEU A N 1
ATOM 1518 C CA . LEU A 1 196 ? -8.582 10.814 2.935 1.00 35.81 196 LEU A CA 1
ATOM 1519 C C . LEU A 1 196 ? -9.545 11.807 2.270 1.00 35.81 196 LEU A C 1
ATOM 1521 O O . LEU A 1 196 ? -10.731 11.842 2.664 1.00 35.81 196 LEU A O 1
#

Sequence (196 aa):
MNQMEPISGVDIQLYAKLCALMKDTNYDESKEIAIAAEHGVGADAWRAAKKGWTERMAHGAPAQGQVAQAFMPVYQATLAEMRGGGEPMTLEQFARITQEMGMERDEAGAKRPPETILSRYALSLNDWAEANSYWTPRVNDPNDVTMRQRWATLVQQEADRILGIDRGGEESAPTHAAKSSESSGGGFWSFLKRWL

Foldseek 3Di:
DDLQDQFLNHGLLNVLLLCLVCVPVVPVLVVSQVSCVVVVAHSVSSVRRVVSLLVQCQDDDDSVVVSCVNNVVSNLVSNCVVVVNDQLDDLLVLLLLVLLQVPPADPVRHRDDSQVSQVVVVHDVVSNVSNCVVCVCVCPPPVCPVSVVVSVVSNVVSNCVNVVNDCDDDDDDDDDDDDDDDDPPPPPSVVSNVVD

Mean predicted aligned error: 13.47 Å

Nearest PDB structures (foldseek):
  3pxp-assembly1_A  TM=3.120E-01  e=4.144E+00  Chloroflexus aurantiacus J-10-fl

pLDDT: mean 77.32, std 19.13, range [25.81, 95.12]